Protein 2OZJ (pdb70)

Nearest PDB structures (foldseek):
  2ozj-assembly2_B-3  TM=1.010E+00  e=1.574E-17  Desulfitobacterium hafniense DCB-2
  1yhf-assembly1_A  TM=9.266E-01  e=4.694E-08  Streptococcus pyogenes M1 GAS
  5j4f-assembly1_A  TM=8.761E-01  e=5.221E-05  Helicobacter pylori 26695
  9bwf-assembly1_A  TM=7.519E-01  e=1.996E-04  metagenome
  7zyb-assembly1_A  TM=7.468E-01  e=4.326E-04  Bacteroides eggerthii DSM 20697

Radius of gyration: 17.54 Å; Cα contacts (8 Å, |Δi|>4): 589; chains: 2; bounding box: 42×42×43 Å

Organism: Desulfitobacterium hafniense (strain DSM 10664 / DCB-2) (NCBI:txid272564)

Sequence (212 aa):
ARRLKNLPQERPPLPLASLIEAARENQVLSALAQSDRVQISLFSFADGESVSEEEYFGDTLLYLILQGEAVITFDDQKIDLVPEDVLVPAHKIHAIAGKGRFKLQQITLIDARRLKNLPQERPLPLASLIIEEAARENQVLLSALAQSDRVQISLFSFADDGGESVSEEEYFGDTLYLILQGEAVITFDDQKIDLVPEDVLVPAHKIHAIAGKGRFKLQITLLIIDD

Secondary structure (DSSP, 8-state):
-EE-SS-SSS---GGGGS---SS--B---EE-SSEEEE--BEETTSS---B--SS-EEEB--SEEEEEE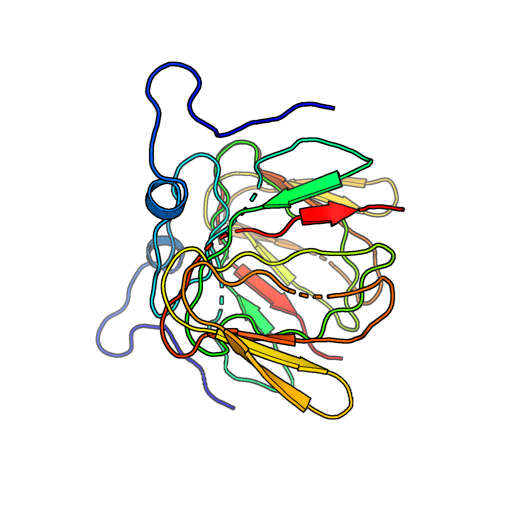ETTEEEEE-TT-B---TT--BEEEEEEEE--EEEE--/-EE-SS-SSS---GGGG----TT-EE---EE-SSEEEE--EE-TT-EEEEE--SS-EEEB--SEEEEEEETTEEEEE-TT-B---TT--EEEEEEEEE--EEEE--

Solvent-accessible surface area: 12343 Å² total

Foldseek 3Di:
DDFDQADDPDHDQPCVSDDWDAQDKDKAGDDDPFKTKMKIKYFFVSPWDWDAAQADKKDAWAAAKKWKDFDPDIRIDHHGDMDAGHGTTMTMGGPGMTMIMMTTND/DDFDQADDPDHDQPLVSDEDDAPDKDKAGDDDPFKGKMKIKDAAWDKDAKDFAQADKKDAWAAAKKWKDFDHDTDIDHHRDMDAGGGTIMMMTGNGITMIMMGGHD

Structure (mmCIF, N/CA/C/O backbone):
data_2OZJ
#
_entry.id   2OZJ
#
_cell.length_a   40.930
_cell.length_b   69.790
_cell.length_c   150.520
_cell.angle_alpha   90.00
_cell.angle_beta   90.00
_cell.angle_gamma   90.00
#
_symmetry.space_group_name_H-M   'C 2 2 21'
#
loop_
_entity.id
_entity.type
_entity.pdbx_description
1 polymer 'Cupin 2, conserved barrel'
2 non-polymer GLYCEROL
3 water water
#
loop_
_atom_site.group_PDB
_atom_site.id
_atom_site.type_symbol
_atom_site.label_atom_id
_atom_site.label_alt_id
_atom_site.label_comp_id
_atom_site.label_asym_id
_atom_site.label_entity_id
_atom_site.label_seq_id
_atom_site.pdbx_PDB_ins_code
_atom_site.Cartn_x
_atom_site.Cartn_y
_atom_site.Cartn_z
_atom_site.occupancy
_atom_site.B_iso_or_equiv
_atom_site.auth_seq_id
_atom_site.auth_comp_id
_atom_site.auth_asym_id
_atom_site.auth_atom_id
_atom_site.pdbx_PDB_model_num
ATOM 9 N N . ALA A 1 3 ? -11.381 43.235 1.587 1.00 28.57 2 ALA A N 1
ATOM 10 C CA . ALA A 1 3 ? -10.080 42.588 1.651 1.00 22.53 2 ALA A CA 1
ATOM 11 C C . ALA A 1 3 ? -8.981 43.558 1.180 1.00 17.09 2 ALA A C 1
ATOM 12 O O . ALA A 1 3 ? -9.103 44.155 0.109 1.00 16.97 2 ALA A O 1
ATOM 14 N N A ARG A 1 4 ? -7.914 43.696 1.970 0.50 14.38 3 ARG A N 1
ATOM 15 N N B ARG A 1 4 ? -7.936 43.724 1.998 0.50 15.48 3 ARG A N 1
ATOM 16 C CA A ARG A 1 4 ? -6.802 44.564 1.599 0.50 13.83 3 ARG A CA 1
ATOM 17 C CA B ARG A 1 4 ? -6.790 44.577 1.665 0.50 15.88 3 ARG A CA 1
ATOM 18 C C A ARG A 1 4 ? -5.476 44.108 2.173 0.50 12.02 3 ARG A C 1
ATOM 19 C C B ARG A 1 4 ? -5.490 43.903 2.040 0.50 13.82 3 ARG A C 1
ATOM 20 O O A ARG A 1 4 ? -5.420 43.524 3.268 0.50 9.44 3 ARG A O 1
ATOM 21 O O B ARG A 1 4 ? -5.481 42.917 2.808 0.50 12.98 3 ARG A O 1
ATOM 36 N N . LEU A 1 5 ? -4.402 44.388 1.432 1.00 9.15 4 LEU A N 1
ATOM 37 C CA . LEU A 1 5 ? -3.069 44.105 1.895 1.00 9.93 4 LEU A CA 1
ATOM 38 C C . LEU A 1 5 ? -2.667 45.327 2.667 1.00 8.70 4 LEU A C 1
ATOM 39 O O . LEU A 1 5 ? -3.179 46.426 2.425 1.00 11.94 4 LEU A O 1
ATOM 44 N N . LYS A 1 6 ? -1.772 45.145 3.622 1.00 9.23 5 LYS A N 1
ATOM 45 C CA . LYS A 1 6 ? -1.323 46.216 4.494 1.00 10.24 5 LYS A CA 1
ATOM 46 C C . LYS A 1 6 ? 0.059 45.938 5.090 1.00 8.47 5 LYS A C 1
ATOM 47 O O . LYS A 1 6 ? 0.558 44.832 5.044 1.00 10.81 5 LYS A O 1
ATOM 53 N N . ASN A 1 7 ? 0.626 47.008 5.662 1.00 10.08 6 ASN A N 1
ATOM 54 C CA . ASN A 1 7 ? 1.889 46.986 6.345 1.00 9.81 6 ASN A CA 1
ATOM 55 C C . ASN A 1 7 ? 3.069 46.548 5.488 1.00 12.28 6 ASN A C 1
ATOM 56 O O . ASN A 1 7 ? 4.055 45.969 5.988 1.00 13.90 6 ASN A O 1
ATOM 61 N N . LEU A 1 8 ? 2.986 46.910 4.200 1.00 14.37 7 LEU A N 1
ATOM 62 C CA . LEU A 1 8 ? 3.997 46.565 3.201 1.00 13.28 7 LEU A CA 1
ATOM 63 C C . LEU A 1 8 ? 4.410 47.795 2.430 1.00 13.47 7 LEU A C 1
ATOM 64 O O . LEU A 1 8 ? 3.560 48.691 2.208 1.00 13.17 7 LEU A O 1
ATOM 69 N N . PRO A 1 9 ? 5.693 47.857 2.019 1.00 10.92 8 PRO A N 1
ATOM 70 C CA . PRO A 1 9 ? 6.050 49.080 1.290 1.00 11.83 8 PRO A CA 1
ATOM 71 C C . PRO A 1 9 ? 5.374 49.218 -0.071 1.00 11.35 8 PRO A C 1
ATOM 72 O O . PRO A 1 9 ? 5.161 48.209 -0.771 1.00 12.50 8 PRO A O 1
ATOM 76 N N . GLN A 1 10 ? 5.004 50.451 -0.423 1.00 12.37 9 GLN A N 1
ATOM 77 C CA . GLN A 1 10 ? 4.380 50.733 -1.690 1.00 12.99 9 GLN A CA 1
ATOM 78 C C . GLN A 1 10 ? 5.230 51.616 -2.564 1.00 12.99 9 GLN A C 1
ATOM 79 O O . GLN A 1 10 ? 5.002 51.666 -3.776 1.00 13.57 9 GLN A O 1
ATOM 85 N N . GLU A 1 11 ? 6.194 52.327 -1.983 1.00 15.00 10 GLU A N 1
ATOM 86 C CA . GLU A 1 11 ? 7.028 53.197 -2.788 1.00 17.01 10 GLU A CA 1
ATOM 87 C C . GLU A 1 11 ? 8.510 52.849 -2.804 1.00 18.63 10 GLU A C 1
ATOM 88 O O . GLU A 1 11 ? 9.183 53.201 -3.758 1.00 21.49 10 GLU A O 1
ATOM 94 N N . ARG A 1 12 ? 9.037 52.260 -1.730 1.00 15.97 11 ARG A N 1
ATOM 95 C CA . ARG A 1 12 ? 10.427 51.795 -1.755 1.00 16.47 11 ARG A CA 1
ATOM 96 C C . ARG A 1 12 ? 10.449 50.338 -1.312 1.00 14.09 11 ARG A C 1
ATOM 97 O O . ARG A 1 12 ? 10.083 50.035 -0.200 1.00 14.79 11 ARG A O 1
ATOM 105 N N . PRO A 1 13 ? 10.866 49.441 -2.204 1.00 12.97 12 PRO A N 1
ATOM 106 C CA A PRO A 1 13 ? 10.895 48.023 -1.887 0.50 12.47 12 PRO A CA 1
ATOM 107 C CA B PRO A 1 13 ? 10.904 48.025 -1.871 0.50 12.16 12 PRO A CA 1
ATOM 108 C C . PRO A 1 13 ? 11.890 47.732 -0.762 1.00 12.24 12 PRO A C 1
ATOM 109 O O . PRO A 1 13 ? 12.920 48.440 -0.625 1.00 13.48 12 PRO A O 1
ATOM 116 N N . LEU A 1 14 ? 11.562 46.737 0.040 1.00 12.96 13 LEU A N 1
ATOM 117 C CA . LEU A 1 14 ? 12.403 46.313 1.132 1.00 13.08 13 LEU A CA 1
ATOM 118 C C . LEU A 1 14 ? 12.353 44.801 1.143 1.00 13.11 13 LEU A C 1
ATOM 119 O O . LEU A 1 14 ? 11.344 44.225 0.765 1.00 13.36 13 LEU A O 1
ATOM 124 N N . PRO A 1 15 ? 13.414 44.175 1.660 1.00 14.62 14 PRO A N 1
ATOM 125 C CA . PRO A 1 15 ? 13.378 42.755 1.891 1.00 17.04 14 PRO A CA 1
ATOM 126 C C . PRO A 1 15 ? 12.358 42.458 2.964 1.00 17.23 14 PRO A C 1
ATOM 127 O O . PRO A 1 15 ? 12.241 43.172 3.975 1.00 13.84 14 PRO A O 1
ATOM 131 N N . LEU A 1 16 ? 11.642 41.370 2.781 1.00 17.85 15 LEU A N 1
ATOM 132 C CA . LEU A 1 16 ? 10.585 41.017 3.638 1.00 18.06 15 LEU A CA 1
ATOM 133 C C . LEU A 1 16 ? 11.077 40.765 5.085 1.00 14.45 15 LEU A C 1
ATOM 134 O O . LEU A 1 16 ? 10.487 41.226 6.071 1.00 17.77 15 LEU A O 1
ATOM 139 N N . ALA A 1 17 ? 12.263 40.156 5.198 1.00 16.65 16 ALA A N 1
ATOM 140 C CA . ALA A 1 17 ? 12.877 39.906 6.504 1.00 15.07 16 ALA A CA 1
ATOM 141 C C . ALA A 1 17 ? 13.144 41.199 7.271 1.00 17.53 16 ALA A C 1
ATOM 142 O O . ALA A 1 17 ? 13.172 41.223 8.498 1.00 22.85 16 ALA A O 1
ATOM 144 N N . SER A 1 18 ? 13.376 42.292 6.556 1.00 17.14 17 SER A N 1
ATOM 145 C CA . SER A 1 18 ? 13.691 43.562 7.202 1.00 16.51 17 SER A CA 1
ATOM 146 C C . SER A 1 18 ? 12.459 44.222 7.862 1.00 16.73 17 SER A C 1
ATOM 147 O O . SER A 1 18 ? 12.621 45.199 8.585 1.00 20.14 17 SER A O 1
ATOM 150 N N . LEU A 1 19 ? 11.250 43.720 7.617 1.00 15.37 18 LEU A N 1
ATOM 151 C CA . LEU A 1 19 ? 10.034 44.338 8.116 1.00 14.44 18 LEU A CA 1
ATOM 152 C C . LEU A 1 19 ? 9.704 43.890 9.562 1.00 15.51 18 LEU A C 1
ATOM 153 O O . LEU A 1 19 ? 8.841 44.471 10.182 1.00 19.60 18 LEU A O 1
ATOM 158 N N . ILE A 1 20 ? 10.420 42.894 10.075 1.00 18.21 19 ILE A N 1
ATOM 159 C CA . ILE A 1 20 ? 10.205 42.394 11.443 1.00 17.65 19 ILE A CA 1
ATOM 160 C C . ILE A 1 20 ? 11.557 42.091 12.106 1.00 16.40 19 ILE A C 1
ATOM 161 O O . ILE A 1 20 ? 12.453 41.526 11.479 1.00 18.72 19 ILE A O 1
ATOM 166 N N . GLU A 1 21 ? 11.713 42.464 13.367 1.00 15.51 20 GLU A N 1
ATOM 167 C CA . GLU A 1 21 ? 12.901 42.055 14.120 1.00 18.66 20 GLU A CA 1
ATOM 168 C C . GLU A 1 21 ? 12.781 40.621 14.620 1.00 19.58 20 GLU A C 1
ATOM 169 O O . GLU A 1 21 ? 11.710 40.038 14.562 1.00 19.92 20 GLU A O 1
ATOM 175 N N . ALA A 1 22 ? 13.896 40.049 15.067 1.00 19.72 21 ALA A N 1
ATOM 176 C CA A ALA A 1 22 ? 13.865 38.785 15.731 0.50 20.10 21 ALA A CA 1
ATOM 177 C CA B ALA A 1 22 ? 13.916 38.709 15.721 0.50 18.35 21 ALA A CA 1
ATOM 178 C C A ALA A 1 22 ? 14.440 39.030 17.148 0.50 19.33 21 ALA A C 1
ATOM 179 C C B ALA A 1 22 ? 14.610 38.718 17.063 0.50 17.28 21 ALA A C 1
ATOM 180 O O A ALA A 1 22 ? 15.277 39.922 17.398 0.50 18.71 21 ALA A O 1
ATOM 181 O O B ALA A 1 22 ? 15.827 38.893 17.137 0.50 16.99 21 ALA A O 1
ATOM 183 N N A ARG A 1 23 ? 13.858 38.348 18.116 0.50 16.98 22 ARG A N 1
ATOM 184 N N B ARG A 1 23 ? 13.823 38.462 18.104 0.50 15.85 22 ARG A N 1
ATOM 185 C CA . ARG A 1 23 ? 14.254 38.534 19.497 1.00 16.46 22 ARG A CA 1
ATOM 186 C C . ARG A 1 23 ? 14.416 37.147 20.094 1.00 14.96 22 ARG A C 1
ATOM 187 O O . ARG A 1 23 ? 13.759 36.193 19.684 1.00 16.39 22 ARG A O 1
ATOM 195 N N . GLU A 1 24 ? 15.292 37.035 21.081 1.00 11.97 23 GLU A N 1
ATOM 196 C CA . GLU A 1 24 ? 15.540 35.766 21.753 1.00 15.06 23 GLU A CA 1
ATOM 197 C C . GLU A 1 24 ? 14.337 35.338 22.598 1.00 14.14 23 GLU A C 1
ATOM 198 O O . GLU A 1 24 ? 13.971 34.166 22.653 1.00 14.57 23 GLU A O 1
ATOM 204 N N . ASN A 1 25 ? 13.751 36.304 23.283 1.00 11.87 24 ASN A N 1
ATOM 205 C CA . ASN A 1 25 ? 12.806 35.977 24.351 1.00 11.15 24 ASN A CA 1
ATOM 206 C C . ASN A 1 25 ? 11.410 36.514 24.120 1.00 11.50 24 ASN A C 1
ATOM 207 O O . ASN A 1 25 ? 10.566 36.390 25.000 1.00 11.31 24 ASN A O 1
ATOM 212 N N . GLN A 1 26 ? 11.191 37.145 22.980 1.00 9.81 25 GLN A N 1
ATOM 213 C CA . GLN A 1 26 ? 9.895 37.718 22.605 1.00 10.39 25 GLN A CA 1
ATOM 214 C C . GLN A 1 26 ? 9.440 37.156 21.281 1.00 10.97 25 GLN A C 1
ATOM 215 O O . GLN A 1 26 ? 10.250 36.756 20.439 1.00 11.78 25 GLN A O 1
ATOM 221 N N . VAL A 1 27 ? 8.124 37.115 21.122 1.00 8.86 26 VAL A N 1
ATOM 222 C CA . VAL A 1 27 ? 7.490 36.699 19.894 1.00 10.37 26 VAL A CA 1
ATOM 223 C C . VAL A 1 27 ? 6.927 37.968 19.253 1.00 11.87 26 VAL A C 1
ATOM 224 O O . VAL A 1 27 ? 6.225 38.740 19.913 1.00 11.15 26 VAL A O 1
ATOM 228 N N . LEU A 1 28 ? 7.240 38.195 17.984 1.00 11.64 27 LEU A N 1
ATOM 229 C CA . LEU A 1 28 ? 6.723 39.357 17.251 1.00 10.65 27 LEU A CA 1
ATOM 230 C C . LEU A 1 28 ? 5.838 38.896 16.084 1.00 11.39 27 LEU A C 1
ATOM 231 O O . LEU A 1 28 ? 6.059 37.845 15.507 1.00 12.21 27 LEU A O 1
ATOM 236 N N . SER A 1 29 ? 4.789 39.648 15.789 1.00 11.17 28 SER A N 1
ATOM 237 C CA . SER A 1 29 ? 3.907 39.330 14.661 1.00 10.96 28 SER A CA 1
ATOM 238 C C . SER A 1 29 ? 3.436 40.608 13.987 1.00 12.22 28 SER A C 1
ATOM 239 O O . SER A 1 29 ? 3.279 41.657 14.629 1.00 11.50 28 SER A O 1
ATOM 250 N N .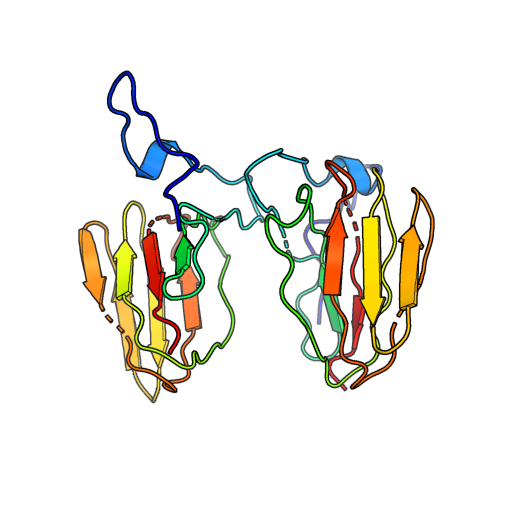 ALA A 1 31 ? 0.429 41.527 10.843 1.00 11.88 30 ALA A N 1
ATOM 251 C CA . ALA A 1 31 ? -0.510 41.141 9.794 1.00 12.63 30 ALA A CA 1
ATOM 252 C C . ALA A 1 31 ? -0.184 41.912 8.505 1.00 10.51 30 ALA A C 1
ATOM 253 O O . ALA A 1 31 ? 0.075 43.139 8.547 1.00 11.73 30 ALA A O 1
ATOM 255 N N . LEU A 1 32 ? -0.212 41.201 7.382 1.00 12.47 31 LEU A N 1
ATOM 256 C CA . LEU A 1 32 ? -0.017 41.807 6.063 1.00 11.00 31 LEU A CA 1
ATOM 257 C C . LEU A 1 32 ? -1.294 41.829 5.242 1.00 12.02 31 LEU A C 1
ATOM 258 O O . LEU A 1 32 ? -1.288 42.292 4.118 1.00 11.76 31 LEU A O 1
ATOM 263 N N . ALA A 1 33 ? -2.397 41.345 5.794 1.00 13.95 32 ALA A N 1
ATOM 264 C CA . ALA A 1 33 ? -3.689 41.405 5.126 1.00 14.44 32 ALA A CA 1
ATOM 265 C C . ALA A 1 33 ? -4.784 41.621 6.159 1.00 14.81 32 ALA A C 1
ATOM 266 O O . ALA A 1 33 ? -4.671 41.147 7.306 1.00 15.59 32 ALA A O 1
ATOM 268 N N . GLN A 1 34 ? -5.806 42.366 5.743 1.00 15.86 33 GLN A N 1
ATOM 269 C CA . GLN A 1 34 ? -7.076 42.424 6.415 1.00 18.67 33 GLN A CA 1
ATOM 270 C C . GLN A 1 34 ? -8.065 41.727 5.471 1.00 17.33 33 GLN A C 1
ATOM 271 O O . GLN A 1 34 ? -8.445 42.267 4.445 1.00 17.85 33 GLN A O 1
ATOM 277 N N . SER A 1 35 ? -8.400 40.485 5.783 1.00 19.78 34 SER A N 1
ATOM 278 C CA . SER A 1 35 ? -9.210 39.649 4.901 1.00 22.85 34 SER A CA 1
ATOM 279 C C . SER A 1 35 ? -9.941 38.564 5.691 1.00 28.81 34 SER A C 1
ATOM 280 O O . SER A 1 35 ? -9.457 38.113 6.725 1.00 30.53 34 SER A O 1
ATOM 283 N N . ASP A 1 36 ? -11.139 38.200 5.216 1.00 34.33 35 ASP A N 1
ATOM 284 C CA . ASP A 1 36 ? -11.920 37.072 5.762 1.00 36.69 35 ASP A CA 1
ATOM 285 C C . ASP A 1 36 ? -11.550 35.744 5.047 1.00 36.26 35 ASP A C 1
ATOM 286 O O . ASP A 1 36 ? -11.847 34.659 5.545 1.00 40.48 35 ASP A O 1
ATOM 288 N N . ARG A 1 37 ? -10.880 35.840 3.903 1.00 33.44 36 ARG A N 1
ATOM 289 C CA . ARG A 1 37 ? -10.552 34.679 3.086 1.00 31.26 36 ARG A CA 1
ATOM 290 C C . ARG A 1 37 ? -9.084 34.181 3.243 1.00 29.11 36 ARG A C 1
ATOM 291 O O . ARG A 1 37 ? -8.775 33.025 2.921 1.00 25.53 36 ARG A O 1
ATOM 293 N N . VAL A 1 38 ? -8.184 35.074 3.646 1.00 23.32 37 VAL A N 1
ATOM 294 C CA . VAL A 1 38 ? -6.769 34.727 3.738 1.00 18.72 37 VAL A CA 1
ATOM 295 C C . VAL A 1 38 ? -6.138 35.501 4.871 1.00 17.22 37 VAL A C 1
ATOM 296 O O . VAL A 1 38 ? -6.415 36.696 5.084 1.00 17.00 37 VAL A O 1
ATOM 300 N N . GLN A 1 39 ? -5.312 34.787 5.619 1.00 16.14 38 GLN A N 1
ATOM 301 C CA . GLN A 1 39 ? -4.505 35.375 6.649 1.00 15.40 38 GLN A CA 1
ATOM 302 C C . GLN A 1 39 ? -3.061 35.338 6.151 1.00 14.33 38 GLN A C 1
ATOM 303 O O . GLN A 1 39 ? -2.553 34.301 5.746 1.00 15.68 38 GLN A O 1
ATOM 307 N N . ILE A 1 40 ? -2.407 36.494 6.175 1.00 14.10 39 ILE A N 1
ATOM 308 C CA . ILE A 1 40 ? -1.015 36.609 5.760 1.00 13.06 39 ILE A CA 1
ATOM 309 C C . ILE A 1 40 ? -0.316 37.345 6.882 1.00 12.93 39 ILE A C 1
ATOM 310 O O . ILE A 1 40 ? -0.697 38.495 7.213 1.00 13.25 39 ILE A O 1
ATOM 315 N N . SER A 1 41 ? 0.698 36.723 7.443 1.00 14.07 40 SER A N 1
ATOM 316 C CA . SER A 1 41 ? 1.370 37.255 8.617 1.00 13.40 40 SER A CA 1
ATOM 317 C C . SER A 1 41 ? 2.868 37.032 8.551 1.00 15.17 40 SER A C 1
ATOM 318 O O . SER A 1 41 ? 3.347 36.008 8.056 1.00 14.08 40 SER A O 1
ATOM 321 N N . LEU A 1 42 ? 3.595 37.947 9.180 1.00 10.94 41 LEU A N 1
ATOM 322 C CA . LEU A 1 42 ? 5.017 37.763 9.475 1.00 12.61 41 LEU A CA 1
ATOM 323 C C . LEU A 1 42 ? 5.153 37.434 10.969 1.00 12.27 41 LEU A C 1
ATOM 324 O O . LEU A 1 42 ? 4.490 38.060 11.799 1.00 13.19 41 LEU A O 1
ATOM 329 N N . PHE A 1 43 ? 6.014 36.486 11.302 1.00 12.53 42 PHE A N 1
ATOM 330 C CA . PHE A 1 43 ? 6.265 36.118 12.676 1.00 14.25 42 PHE A CA 1
ATOM 331 C C . PHE A 1 43 ? 7.752 35.970 12.879 1.00 12.93 42 PHE A C 1
ATOM 332 O O . PHE A 1 43 ? 8.484 35.560 11.949 1.00 12.71 42 PHE A O 1
ATOM 340 N N . SER A 1 44 ? 8.186 36.231 14.109 1.00 13.53 43 SER A N 1
ATOM 341 C CA . SER A 1 44 ? 9.520 35.847 14.528 1.00 13.21 43 SER A CA 1
ATOM 342 C C . SER A 1 44 ? 9.513 35.401 15.969 1.00 12.75 43 SER A C 1
ATOM 343 O O . SER A 1 44 ? 8.774 35.975 16.795 1.00 13.77 43 SER A O 1
ATOM 346 N N . PHE A 1 45 ? 10.294 34.366 16.269 1.00 14.21 44 PHE A N 1
ATOM 347 C CA . PHE A 1 45 ? 10.584 33.967 17.625 1.00 14.76 44 PHE A CA 1
ATOM 348 C C . PHE A 1 45 ? 11.796 33.062 17.634 1.00 12.74 44 PHE A C 1
ATOM 349 O O . PHE A 1 45 ? 12.354 32.750 16.570 1.00 15.97 44 PHE A O 1
ATOM 357 N N . ALA A 1 46 ? 12.176 32.613 18.820 1.00 13.05 45 ALA A N 1
ATOM 358 C CA . ALA A 1 46 ? 13.356 31.778 18.973 1.00 15.98 45 ALA A CA 1
ATOM 359 C C . ALA A 1 46 ? 12.933 30.517 19.687 1.00 21.31 45 ALA A C 1
ATOM 360 O O . ALA A 1 46 ? 12.077 30.549 20.583 1.00 23.11 45 ALA A O 1
ATOM 362 N N . ASP A 1 47 ? 13.522 29.396 19.287 1.00 25.19 46 ASP A N 1
ATOM 363 C CA . ASP A 1 47 ? 13.340 28.118 19.988 1.00 26.19 46 ASP A CA 1
ATOM 364 C C . ASP A 1 47 ? 11.833 27.763 20.180 1.00 28.99 46 ASP A C 1
ATOM 365 O O . ASP A 1 47 ? 11.032 27.903 19.230 1.00 26.32 46 ASP A O 1
ATOM 370 N N . GLY A 1 48 ? 11.439 27.306 21.365 1.00 32.46 47 GLY A N 1
ATOM 371 C CA . GLY A 1 48 ? 10.024 26.996 21.629 1.00 35.57 47 GLY A CA 1
ATOM 372 C C . GLY A 1 48 ? 9.268 28.109 22.352 1.00 38.11 47 GLY A C 1
ATOM 373 O O . GLY A 1 48 ? 8.284 27.840 23.071 1.00 38.14 47 GLY A O 1
ATOM 374 N N . GLU A 1 49 ? 9.718 29.359 22.160 1.00 37.89 48 GLU A N 1
ATOM 375 C CA . GLU A 1 49 ? 9.106 30.517 22.844 1.00 37.13 48 GLU A CA 1
ATOM 376 C C . GLU A 1 49 ? 7.613 30.623 22.524 1.00 40.12 48 GLU A C 1
ATOM 377 O O . GLU A 1 49 ? 6.840 31.073 23.376 1.00 42.83 48 GLU A O 1
ATOM 380 N N . SER A 1 50 ? 7.219 30.210 21.317 1.00 41.57 49 SER A N 1
ATOM 381 C CA . SER A 1 50 ? 5.800 30.058 20.960 1.00 44.16 49 SER A CA 1
ATOM 382 C C . SER A 1 50 ? 5.392 28.565 21.035 1.00 45.55 49 SER A C 1
ATOM 383 O O . SER A 1 50 ? 4.775 28.126 22.016 1.00 45.79 49 SER A O 1
ATOM 386 N N . VAL A 1 51 ? 5.771 27.800 20.009 1.00 46.33 50 VAL A N 1
ATOM 387 C CA . VAL A 1 51 ? 5.527 26.337 19.906 1.00 45.82 50 VAL A CA 1
ATOM 388 C C . VAL A 1 51 ? 4.237 25.773 20.556 1.00 44.11 50 VAL A C 1
ATOM 389 O O . VAL A 1 51 ? 4.276 24.952 21.484 1.00 44.04 50 VAL A O 1
ATOM 393 N N . SER A 1 52 ? 3.103 26.225 20.014 1.00 43.35 51 SER A N 1
ATOM 394 C CA . SER A 1 52 ? 1.803 25.573 20.208 1.00 42.32 51 SER A CA 1
ATOM 395 C C . SER A 1 52 ? 1.581 24.551 19.084 1.00 38.92 51 SER A C 1
ATOM 396 O O . SER A 1 52 ? 2.094 24.713 17.982 1.00 37.93 51 SER A O 1
ATOM 398 N N . GLU A 1 53 ? 0.842 23.492 19.370 1.00 36.36 52 GLU A N 1
ATOM 399 C CA . GLU A 1 53 ? 0.348 22.636 18.306 1.00 37.40 52 GLU A CA 1
ATOM 400 C C . GLU A 1 53 ? -0.841 23.331 17.642 1.00 35.48 52 GLU A C 1
ATOM 401 O O . GLU A 1 53 ? -1.745 23.820 18.321 1.00 35.06 52 GLU A O 1
ATOM 407 N N . GLU A 1 54 ? -0.816 23.397 16.310 1.00 31.39 53 GLU A N 1
ATOM 408 C CA . GLU A 1 54 ? -1.857 24.071 15.552 1.00 29.46 53 GLU A CA 1
ATOM 409 C C . GLU A 1 54 ? -2.539 23.091 14.615 1.00 26.13 53 GLU A C 1
ATOM 410 O O . GLU A 1 54 ? -1.961 22.072 14.221 1.00 23.19 53 GLU A O 1
ATOM 416 N N . GLU A 1 55 ? -3.786 23.407 14.298 1.00 26.34 54 GLU A N 1
ATOM 417 C CA . GLU A 1 55 ? -4.591 22.651 13.323 1.00 27.56 54 GLU A CA 1
ATOM 418 C C . GLU A 1 55 ? -5.548 23.636 12.681 1.00 26.80 54 GLU A C 1
ATOM 419 O O . GLU A 1 55 ? -6.495 24.110 13.322 1.00 27.78 54 GLU A O 1
ATOM 425 N N . TYR A 1 56 ? -5.284 23.972 11.424 1.00 21.95 55 TYR A N 1
ATOM 426 C CA . TYR A 1 56 ? -6.059 24.992 10.754 1.00 21.08 55 TYR A CA 1
ATOM 427 C C . TYR A 1 56 ? -7.119 24.328 9.884 1.00 19.15 55 TYR A C 1
ATOM 428 O O . TYR A 1 56 ? -6.979 23.168 9.484 1.00 17.63 55 TYR A O 1
ATOM 437 N N . PHE A 1 57 ? -8.163 25.089 9.580 1.00 18.48 56 PHE A N 1
ATOM 438 C CA . PHE A 1 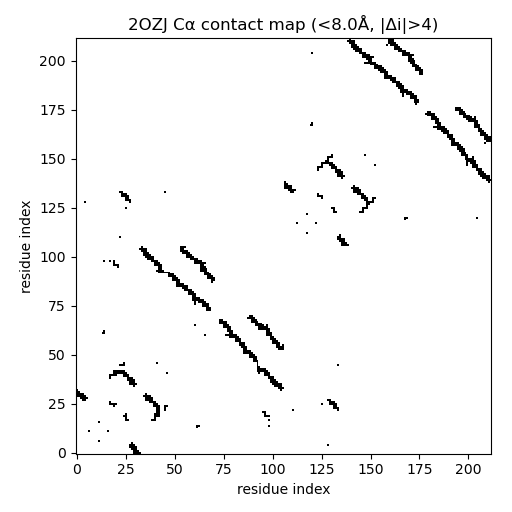57 ? -9.278 24.557 8.799 1.00 22.25 56 PHE A CA 1
ATOM 439 C C . PHE A 1 57 ? -8.964 24.654 7.309 1.00 20.40 56 PHE A C 1
ATOM 440 O O . PHE A 1 57 ? -9.573 23.937 6.504 1.00 24.16 56 PHE A O 1
ATOM 448 N N . GLY A 1 58 ? -7.986 25.488 6.975 1.00 17.48 57 GLY A N 1
ATOM 449 C CA . GLY A 1 58 ? -7.537 25.653 5.617 1.00 12.69 57 GLY A CA 1
ATOM 450 C C . GLY A 1 58 ? -6.060 25.369 5.475 1.00 13.08 57 GLY A C 1
ATOM 451 O O . GLY A 1 58 ? -5.330 25.238 6.448 1.00 13.65 57 GLY A O 1
ATOM 452 N N . ASP A 1 59 ? -5.628 25.292 4.221 1.00 11.48 58 ASP A N 1
ATOM 453 C CA . ASP A 1 59 ? -4.226 25.089 3.869 1.00 10.20 58 ASP A CA 1
ATOM 454 C C . ASP A 1 59 ? -3.375 26.280 4.276 1.00 11.11 58 ASP A C 1
ATOM 455 O O . ASP A 1 59 ? -3.834 27.420 4.239 1.00 11.69 58 ASP A O 1
ATOM 460 N N . THR A 1 60 ? -2.127 25.991 4.642 1.00 10.29 59 THR A N 1
ATOM 461 C CA . THR A 1 60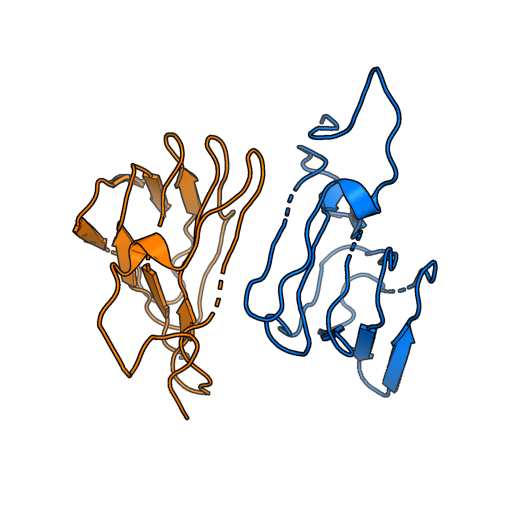 ? -1.148 26.974 5.061 1.00 11.09 59 THR A CA 1
ATOM 462 C C . THR A 1 60 ? 0.131 26.772 4.316 1.00 11.88 59 THR A C 1
ATOM 463 O O . THR A 1 60 ? 0.528 25.639 4.084 1.00 11.73 59 THR A O 1
ATOM 467 N N A LEU A 1 61 ? 0.758 27.850 3.879 0.50 13.93 60 LEU A N 1
ATOM 468 N N B LEU A 1 61 ? 0.743 27.878 3.932 0.50 13.11 60 LEU A N 1
ATOM 469 C CA A LEU A 1 61 ? 2.154 27.788 3.449 0.50 15.87 60 LEU A CA 1
ATOM 470 C CA B LEU A 1 61 ? 2.104 27.924 3.423 0.50 14.10 60 LEU A CA 1
ATOM 471 C C A LEU A 1 61 ? 3.020 28.607 4.386 0.50 14.01 60 LEU A C 1
ATOM 472 C C B LEU A 1 61 ? 2.991 28.604 4.466 0.50 13.23 60 LEU A C 1
ATOM 473 O O A LEU A 1 61 ? 2.701 29.748 4.735 0.50 13.89 60 LEU A O 1
ATOM 474 O O B LEU A 1 61 ? 2.648 29.662 4.990 0.50 13.54 60 LEU A O 1
ATOM 483 N N . TYR A 1 62 ? 4.128 28.001 4.752 1.00 11.56 61 TYR A N 1
ATOM 484 C CA . TYR A 1 62 ? 5.191 28.622 5.570 1.00 12.00 61 TYR A CA 1
ATOM 485 C C . TYR A 1 62 ? 6.413 28.886 4.663 1.00 13.35 61 TYR A C 1
ATOM 486 O O . TYR A 1 62 ? 6.854 28.009 3.904 1.00 13.41 61 TYR A O 1
ATOM 495 N N . LEU A 1 63 ? 6.965 30.083 4.774 1.00 12.25 62 LEU A N 1
ATOM 496 C CA . LEU A 1 63 ? 8.174 30.487 4.058 1.00 13.32 62 LEU A CA 1
ATOM 497 C C . LEU A 1 63 ? 9.168 31.042 5.057 1.00 12.55 62 LEU A C 1
ATOM 498 O O . LEU A 1 63 ? 8.869 32.019 5.752 1.00 15.26 62 LEU A O 1
ATOM 503 N N . ILE A 1 64 ? 10.331 30.387 5.162 1.00 14.35 63 ILE A N 1
ATOM 504 C CA . ILE A 1 64 ? 11.341 30.827 6.111 1.00 12.18 63 ILE A CA 1
ATOM 505 C C . ILE A 1 64 ? 12.128 31.987 5.507 1.00 13.70 63 ILE A C 1
ATOM 506 O O . ILE A 1 64 ? 12.656 31.871 4.413 1.00 15.23 63 ILE A O 1
ATOM 511 N N . LEU A 1 65 ? 12.169 33.112 6.208 1.00 12.09 64 LEU A N 1
ATOM 512 C CA . LEU A 1 65 ? 12.818 34.307 5.706 1.00 13.91 64 LEU A CA 1
ATOM 513 C C . LEU A 1 65 ? 14.263 34.410 6.200 1.00 14.24 64 LEU A C 1
ATOM 514 O O . LEU A 1 65 ? 15.145 34.896 5.492 1.00 17.75 64 LEU A O 1
ATOM 519 N N . GLN A 1 66 ? 14.507 33.953 7.421 1.00 13.62 65 GLN A N 1
ATOM 520 C CA . GLN A 1 66 ? 15.783 34.125 8.072 1.00 16.04 65 GLN A CA 1
ATOM 521 C C . GLN A 1 66 ? 15.809 33.129 9.213 1.00 14.81 65 GLN A C 1
ATOM 522 O O . GLN A 1 66 ? 14.790 32.849 9.819 1.00 15.19 65 GLN A O 1
ATOM 528 N N . GLY A 1 67 ? 16.971 32.579 9.509 1.00 16.42 66 GLY A N 1
ATOM 529 C CA . GLY A 1 67 ? 17.093 31.594 10.578 1.00 15.04 66 GLY A CA 1
ATOM 530 C C . GLY A 1 67 ? 16.621 30.220 10.163 1.00 15.71 66 GLY A C 1
ATOM 531 O O . GLY A 1 67 ? 16.280 29.975 9.003 1.00 17.01 66 GLY A O 1
ATOM 532 N N . GLU A 1 68 ? 16.636 29.311 11.118 1.00 14.92 67 GLU A N 1
ATOM 533 C CA . GLU A 1 68 ? 16.239 27.935 10.902 1.00 15.56 67 GLU A CA 1
ATOM 534 C C . GLU A 1 68 ? 15.092 27.584 11.820 1.00 17.08 67 GLU A C 1
ATOM 535 O O . GLU A 1 68 ? 14.941 28.182 12.898 1.00 16.84 67 GLU A O 1
ATOM 541 N N . ALA A 1 69 ? 14.304 26.607 11.387 1.00 17.19 68 ALA A N 1
ATOM 542 C CA . ALA A 1 69 ? 13.119 26.160 12.102 1.00 16.18 68 ALA A CA 1
ATOM 543 C C . ALA A 1 69 ? 12.941 24.654 11.914 1.00 16.26 68 ALA A C 1
ATOM 544 O O . ALA A 1 69 ? 13.625 24.025 11.101 1.00 15.24 68 ALA A O 1
ATOM 546 N N . VAL A 1 70 ? 12.013 24.093 12.679 1.00 16.65 69 VAL A N 1
ATOM 547 C CA . VAL A 1 70 ? 11.653 22.688 12.585 1.00 17.40 69 VAL A CA 1
ATOM 548 C C . VAL A 1 70 ? 10.145 22.598 12.688 1.00 17.96 69 VAL A C 1
ATOM 549 O O . VAL A 1 70 ? 9.548 23.242 13.560 1.00 20.51 69 VAL A O 1
ATOM 553 N N . ILE A 1 71 ? 9.524 21.831 11.800 1.00 14.45 70 ILE A N 1
ATOM 554 C CA . ILE A 1 71 ? 8.101 21.589 11.873 1.00 16.60 70 ILE A CA 1
ATOM 555 C C . ILE A 1 71 ? 7.860 20.145 12.243 1.00 15.87 70 ILE A C 1
ATOM 556 O O . ILE A 1 71 ? 8.485 19.238 11.692 1.00 16.87 70 ILE A O 1
ATOM 561 N N . THR A 1 72 ? 6.942 19.936 13.185 1.00 17.96 71 THR A N 1
ATOM 562 C CA . THR A 1 72 ? 6.612 18.599 13.692 1.00 18.76 71 THR A CA 1
ATOM 563 C C . THR A 1 72 ? 5.180 18.217 13.358 1.00 19.52 71 THR A C 1
ATOM 564 O O . THR A 1 72 ? 4.282 19.000 13.639 1.00 21.37 71 THR A O 1
ATOM 568 N N . PHE A 1 73 ? 4.963 17.013 12.807 1.00 23.94 72 PHE A N 1
ATOM 569 C CA . PHE A 1 73 ? 3.592 16.473 12.616 1.00 25.23 72 PHE A CA 1
ATOM 570 C C . PHE A 1 73 ? 3.523 14.982 12.408 1.00 27.82 72 PHE A C 1
ATOM 571 O O . PHE A 1 73 ? 4.123 14.466 11.463 1.00 28.76 72 PHE A O 1
ATOM 579 N N . ASP A 1 74 ? 2.834 14.300 13.334 1.00 27.89 73 ASP A N 1
ATOM 580 C CA . ASP A 1 74 ? 2.427 12.913 13.129 1.00 27.49 73 ASP A CA 1
ATOM 581 C C . ASP A 1 74 ? 3.605 11.951 13.253 1.00 26.67 73 ASP A C 1
ATOM 582 O O . ASP A 1 74 ? 3.734 11.228 14.242 1.00 29.47 73 ASP A O 1
ATOM 584 N N . ASP A 1 75 ? 4.499 11.965 12.234 1.00 26.31 74 ASP A N 1
ATOM 585 C CA . ASP A 1 75 ? 5.530 10.953 12.086 1.00 25.21 74 ASP A CA 1
ATOM 586 C C . ASP A 1 75 ? 6.946 11.521 12.028 1.00 24.35 74 ASP A C 1
ATOM 587 O O . ASP A 1 75 ? 7.922 10.754 12.011 1.00 26.93 74 ASP A O 1
ATOM 589 N N . GLN A 1 76 ? 7.057 12.843 12.030 1.00 23.09 75 GLN A N 1
ATOM 590 C CA . GLN A 1 76 ? 8.221 13.510 11.468 1.00 23.21 75 GLN A CA 1
ATOM 591 C C . GLN A 1 76 ? 8.547 14.847 12.060 1.00 20.34 75 GLN A C 1
ATOM 592 O O . GLN A 1 76 ? 7.661 15.579 12.428 1.00 21.39 75 GLN A O 1
ATOM 598 N N . LYS A 1 77 ? 9.845 15.126 12.125 1.00 21.32 76 LYS A N 1
ATOM 599 C CA . LYS A 1 77 ? 10.387 16.457 12.319 1.00 20.53 76 LYS A CA 1
ATOM 600 C C . LYS A 1 77 ? 11.017 16.846 10.981 1.00 20.16 76 LYS A C 1
ATOM 601 O O . LYS A 1 77 ? 11.888 16.138 10.463 1.00 22.63 76 LYS A O 1
ATOM 603 N N . ILE A 1 78 ? 10.541 17.942 10.404 1.00 19.42 77 ILE A N 1
ATOM 604 C CA . ILE A 1 78 ? 11.069 18.477 9.154 1.00 19.25 77 ILE A CA 1
ATOM 605 C C . ILE A 1 78 ? 11.831 19.765 9.464 1.00 16.47 77 ILE A C 1
ATOM 606 O O . ILE A 1 78 ? 11.273 20.696 10.028 1.00 16.56 77 ILE A O 1
ATOM 611 N N . ASP A 1 79 ? 13.104 19.789 9.086 1.00 14.84 78 ASP A N 1
ATOM 612 C CA . ASP A 1 79 ? 13.983 20.938 9.252 1.00 15.19 78 ASP A CA 1
ATOM 613 C C . ASP A 1 79 ? 13.847 21.903 8.070 1.00 15.43 78 ASP A C 1
ATOM 614 O O . ASP A 1 79 ? 13.745 21.484 6.907 1.00 14.33 78 ASP A O 1
ATOM 619 N N . LEU A 1 80 ? 13.907 23.189 8.389 1.00 14.77 79 LEU A N 1
ATOM 620 C CA . LEU A 1 80 ? 13.790 24.250 7.400 1.00 16.99 79 LEU A CA 1
ATOM 621 C C . LEU A 1 80 ? 14.915 25.271 7.544 1.00 18.21 79 LEU A C 1
ATOM 622 O O . LEU A 1 80 ? 15.391 25.563 8.665 1.00 18.67 79 LEU A O 1
ATOM 627 N N . VAL A 1 81 ? 15.362 25.791 6.403 1.00 15.26 80 VAL A N 1
ATOM 628 C CA . VAL A 1 81 ? 16.434 26.787 6.353 1.00 13.19 80 VAL A CA 1
ATOM 629 C C . VAL A 1 81 ? 15.909 27.953 5.539 1.00 13.01 80 VAL A C 1
ATOM 630 O O . VAL A 1 81 ? 14.884 27.823 4.877 1.00 15.25 80 VAL A O 1
ATOM 634 N N . PRO A 1 82 ? 16.586 29.105 5.587 1.00 14.38 81 PRO A N 1
ATOM 635 C CA . PRO A 1 82 ? 16.066 30.275 4.868 1.00 16.44 81 PRO A CA 1
ATOM 636 C C . PRO A 1 82 ? 15.750 30.006 3.402 1.00 16.45 81 PRO A C 1
ATOM 637 O O . PRO A 1 82 ? 16.503 29.295 2.714 1.00 13.32 81 PRO A O 1
ATOM 641 N N . GLU A 1 83 ? 14.639 30.578 2.950 1.00 16.30 82 GLU A N 1
ATOM 642 C CA . GLU A 1 83 ? 14.067 30.396 1.628 1.00 15.31 82 GLU A CA 1
ATOM 643 C C . GLU A 1 83 ? 13.192 29.156 1.466 1.00 14.43 82 GLU A C 1
ATOM 644 O O . GLU A 1 83 ? 12.415 29.104 0.522 1.00 14.96 82 GLU A O 1
ATOM 650 N N . ASP A 1 84 ? 13.279 28.171 2.354 1.00 12.83 83 ASP A N 1
ATOM 651 C CA . ASP A 1 84 ? 12.386 27.017 2.250 1.00 12.34 83 ASP A CA 1
ATOM 652 C C . ASP A 1 84 ? 10.921 27.405 2.386 1.00 12.29 83 ASP A C 1
ATOM 653 O O . ASP A 1 84 ? 10.577 28.267 3.203 1.00 14.06 83 ASP A O 1
ATOM 658 N N . VAL A 1 85 ? 10.097 26.723 1.586 1.00 12.89 84 VAL A N 1
ATOM 659 C CA . VAL A 1 85 ? 8.665 26.745 1.667 1.00 16.53 84 VAL A CA 1
ATOM 660 C C . VAL A 1 85 ? 8.181 25.332 1.956 1.00 13.09 84 VAL A C 1
ATOM 661 O O . VAL A 1 85 ? 8.765 24.307 1.493 1.00 13.98 84 VAL A O 1
ATOM 665 N N . LEU A 1 86 ? 7.150 25.258 2.780 1.00 13.81 85 LEU A N 1
ATOM 666 C CA . LEU A 1 86 ? 6.435 24.012 3.031 1.00 11.42 85 LEU A CA 1
ATOM 667 C C . LEU A 1 86 ? 4.958 24.317 3.152 1.00 13.57 85 LEU A C 1
ATOM 668 O O . LEU A 1 86 ? 4.589 25.289 3.809 1.00 16.33 85 LEU A O 1
ATOM 681 N N . VAL A 1 88 ? 1.380 23.003 4.539 1.00 12.51 87 VAL A N 1
ATOM 682 C CA . VAL A 1 88 ? 0.755 22.109 5.513 1.00 10.36 87 VAL A CA 1
ATOM 683 C C . VAL A 1 88 ? -0.760 22.132 5.283 1.00 8.68 87 VAL A C 1
ATOM 684 O O . VAL A 1 88 ? -1.394 23.174 5.444 1.00 11.35 87 VAL A O 1
ATOM 688 N N . PRO A 1 89 ? -1.339 20.998 4.869 1.00 9.97 88 PRO A N 1
ATOM 689 C CA . PRO A 1 89 ? -2.754 21.005 4.480 1.00 11.81 88 PRO A CA 1
ATOM 690 C C . PRO A 1 89 ? -3.723 21.196 5.639 1.00 13.09 88 PRO A C 1
ATOM 691 O O . PRO A 1 89 ? -3.387 20.907 6.783 1.00 14.53 88 PRO A O 1
ATOM 695 N N . ALA A 1 90 ? -4.905 21.717 5.321 1.00 13.78 89 ALA A N 1
ATOM 696 C CA . ALA A 1 90 ? -6.018 21.830 6.255 1.00 13.82 89 ALA A CA 1
ATOM 697 C C . ALA A 1 90 ? -6.142 20.595 7.116 1.00 12.84 89 ALA A C 1
ATOM 698 O O . ALA A 1 90 ? -6.086 19.463 6.628 1.00 15.81 89 ALA A O 1
ATOM 700 N N . HIS A 1 91 ? -6.308 20.831 8.410 1.00 14.95 90 HIS A N 1
ATOM 701 C CA . HIS A 1 91 ? -6.530 19.794 9.410 1.00 14.67 90 HIS A CA 1
ATOM 702 C C . HIS A 1 91 ? -5.324 18.916 9.756 1.00 15.37 90 HIS A C 1
ATOM 703 O O . HIS A 1 91 ? -5.461 17.976 10.513 1.00 15.55 90 HIS A O 1
ATOM 710 N N . LYS A 1 92 ? -4.144 19.229 9.256 1.00 15.70 91 LYS A N 1
ATOM 711 C CA . LYS A 1 92 ? -2.941 18.534 9.668 1.00 17.38 91 LYS A CA 1
ATOM 712 C C . LYS A 1 92 ? -2.446 19.237 10.943 1.00 14.96 91 LYS A C 1
ATOM 713 O O . LYS A 1 92 ? -2.153 20.432 10.946 1.00 18.11 91 LYS A O 1
ATOM 719 N N . ILE A 1 93 ? -2.413 18.485 12.043 1.00 17.48 92 ILE A N 1
ATOM 720 C CA . ILE A 1 93 ? -1.930 19.003 13.318 1.00 17.46 92 ILE A CA 1
ATOM 721 C C . ILE A 1 93 ? -0.420 19.117 13.221 1.00 14.57 92 ILE A C 1
ATOM 722 O O . ILE A 1 93 ? 0.240 18.178 12.781 1.00 16.91 92 ILE A O 1
ATOM 726 N N . HIS A 1 94 ? 0.124 20.247 13.620 1.00 15.96 93 HIS A N 1
ATOM 727 C CA . HIS A 1 94 ? 1.546 20.511 13.437 1.00 16.69 93 HIS A CA 1
ATOM 728 C C . HIS A 1 94 ? 2.022 21.555 14.443 1.00 16.49 93 HIS A C 1
ATOM 729 O O . HIS A 1 94 ? 1.222 22.272 15.035 1.00 20.00 93 HIS A O 1
ATOM 736 N N . ALA A 1 95 ? 3.335 21.626 14.620 1.00 18.30 94 ALA A N 1
ATOM 737 C CA . ALA A 1 95 ? 3.953 22.666 15.443 1.00 17.55 94 ALA A CA 1
ATOM 738 C C . ALA A 1 95 ? 5.235 23.142 14.779 1.00 19.20 94 ALA A C 1
ATOM 739 O O . ALA A 1 95 ? 5.900 22.401 14.075 1.00 21.99 94 ALA A O 1
ATOM 741 N N . ILE A 1 96 ? 5.572 24.403 14.981 1.00 19.66 95 ILE A N 1
ATOM 742 C CA . ILE A 1 96 ? 6.782 24.938 14.420 1.00 21.08 95 ILE A CA 1
ATOM 743 C C . ILE A 1 96 ? 7.592 25.573 15.562 1.00 21.93 95 ILE A C 1
ATOM 744 O O . ILE A 1 96 ? 7.038 26.159 16.491 1.00 25.23 95 ILE A O 1
ATOM 749 N N . ALA A 1 97 ? 8.899 25.354 15.548 1.00 19.59 96 ALA A N 1
ATOM 750 C CA . ALA A 1 97 ? 9.807 25.841 16.582 1.00 18.48 96 ALA A CA 1
ATOM 751 C C . ALA A 1 97 ? 11.039 26.348 15.890 1.00 20.39 96 ALA A C 1
ATOM 752 O O . ALA A 1 97 ? 11.375 25.883 14.809 1.00 24.33 96 ALA A O 1
ATOM 754 N N . GLY A 1 98 ? 11.698 27.324 16.483 1.00 20.34 97 GLY A N 1
ATOM 755 C CA . GLY A 1 98 ? 12.949 27.835 15.942 1.00 18.94 97 GLY A CA 1
ATOM 756 C C . GLY A 1 98 ? 14.111 26.962 16.348 1.00 19.94 97 GLY A C 1
ATOM 757 O O . GLY A 1 98 ? 14.100 26.340 17.416 1.00 21.21 97 GLY A O 1
ATOM 758 N N . LYS A 1 99 ? 15.111 26.908 15.483 1.00 19.44 98 LYS A N 1
ATOM 759 C CA . LYS A 1 99 ? 16.423 26.391 15.846 1.00 22.33 98 LYS A CA 1
ATOM 760 C C . LYS A 1 99 ? 17.210 27.668 16.027 1.00 21.84 98 LYS A C 1
ATOM 761 O O . LYS A 1 99 ? 17.841 28.156 15.103 1.00 25.99 98 LYS A O 1
ATOM 767 N N . GLY A 1 100 ? 17.101 28.250 17.209 1.00 21.42 99 GLY A N 1
ATOM 768 C CA . GLY A 1 100 ? 17.506 29.630 17.422 1.00 21.12 99 GLY A CA 1
ATOM 769 C C . GLY A 1 100 ? 16.433 30.585 16.928 1.00 18.35 99 GLY A C 1
ATOM 770 O O . GLY A 1 100 ? 15.254 30.227 16.806 1.00 17.33 99 GLY A O 1
ATOM 771 N N . ARG A 1 101 ? 16.848 31.818 16.673 1.00 18.02 100 ARG A N 1
ATOM 772 C CA . ARG A 1 101 ? 15.957 32.850 16.174 1.00 16.15 100 ARG A CA 1
ATOM 773 C C . ARG A 1 101 ? 15.584 32.597 14.706 1.00 15.88 100 ARG A C 1
ATOM 774 O O . ARG A 1 101 ? 16.381 32.085 13.931 1.00 17.80 100 ARG A O 1
ATOM 782 N N . PHE A 1 102 ? 14.355 32.906 14.338 1.00 15.02 101 PHE A N 1
ATOM 783 C CA . PHE A 1 102 ? 13.963 32.867 12.928 1.00 15.24 101 PHE A CA 1
ATOM 784 C C . PHE A 1 102 ? 12.797 33.815 12.644 1.00 14.67 101 PHE A C 1
ATOM 785 O O . PHE A 1 102 ? 12.121 34.299 13.549 1.00 12.64 101 PHE A O 1
ATOM 793 N N . LYS A 1 103 ? 12.608 34.071 11.353 1.00 12.77 102 LYS A N 1
ATOM 794 C CA . LYS A 1 103 ? 11.546 34.868 10.857 1.00 12.74 102 LYS A CA 1
ATOM 795 C C . LYS A 1 103 ? 10.843 34.086 9.761 1.00 12.74 102 LYS A C 1
ATOM 796 O O . LYS A 1 103 ? 11.495 33.412 8.949 1.00 13.59 102 LYS A O 1
ATOM 818 N N . LEU A 1 105 ? 7.131 33.960 6.978 1.00 11.67 104 LEU A N 1
ATOM 819 C CA . LEU A 1 105 ? 5.845 34.373 6.428 1.00 11.32 104 LEU A CA 1
ATOM 820 C C . LEU A 1 105 ? 4.905 33.185 6.485 1.00 11.45 104 LEU A C 1
ATOM 821 O O . LEU A 1 105 ? 5.284 32.084 6.121 1.00 12.59 104 LEU A O 1
ATOM 826 N N A GLN A 1 106 ? 3.672 33.430 6.921 0.50 10.13 105 GLN A N 1
ATOM 827 N N B GLN A 1 106 ? 3.667 33.399 6.923 0.50 11.76 105 GLN A N 1
ATOM 828 C CA A GLN A 1 106 ? 2.632 32.410 6.927 0.50 11.28 105 GLN A CA 1
ATOM 829 C CA B GLN A 1 106 ? 2.669 32.327 6.912 0.50 13.44 105 GLN A CA 1
ATOM 830 C C A GLN A 1 106 ? 1.476 32.910 6.069 0.50 11.89 105 GLN A C 1
ATOM 831 C C B GLN A 1 106 ? 1.435 32.824 6.181 0.50 13.37 105 GLN A C 1
ATOM 832 O O A GLN A 1 106 ? 1.067 34.070 6.180 0.50 11.04 105 GLN A O 1
ATOM 833 O O B GLN A 1 106 ? 0.912 33.879 6.536 0.50 13.11 105 GLN A O 1
ATOM 844 N N . ILE A 1 107 ? 0.968 32.040 5.209 1.00 11.69 106 ILE A N 1
ATOM 845 C CA . ILE A 1 107 ? -0.253 32.312 4.454 1.00 11.35 106 ILE A CA 1
ATOM 846 C C . ILE A 1 107 ? -1.212 31.199 4.741 1.00 13.71 106 ILE A C 1
ATOM 847 O O . ILE A 1 107 ? -0.893 30.060 4.490 1.00 13.37 106 ILE A O 1
ATOM 852 N N . THR A 1 108 ? -2.362 31.524 5.317 1.00 13.57 107 THR A N 1
ATOM 853 C CA . THR A 1 108 ? -3.369 30.524 5.612 1.00 14.06 107 THR A CA 1
ATOM 854 C C . THR A 1 108 ? -4.708 30.873 4.970 1.00 16.27 107 THR A C 1
ATOM 855 O O . THR A 1 108 ? -5.191 31.992 5.097 1.00 15.75 107 THR A O 1
ATOM 859 N N . LEU A 1 109 ? -5.288 29.921 4.253 1.00 18.88 108 LEU A N 1
ATOM 860 C CA . LEU A 1 109 ? -6.650 30.086 3.744 1.00 20.28 108 LEU A CA 1
ATOM 861 C C . LEU A 1 109 ? -7.668 29.880 4.867 1.00 24.93 108 LEU A C 1
ATOM 862 O O . LEU A 1 109 ? -7.582 28.924 5.641 1.00 23.51 108 LEU A O 1
ATOM 867 N N . ILE A 1 110 ? -8.591 30.811 5.000 1.00 29.01 109 ILE A N 1
ATOM 868 C CA . ILE A 1 110 ? -9.695 30.628 5.944 1.00 35.71 109 ILE A CA 1
ATOM 869 C C . ILE A 1 110 ? -10.767 30.103 4.999 1.00 42.30 109 ILE A C 1
ATOM 870 O O . ILE A 1 110 ? -11.454 30.901 4.344 1.00 45.20 109 ILE A O 1
ATOM 875 N N . ASP A 1 111 ? -10.812 28.771 4.861 1.00 44.86 110 ASP A N 1
ATOM 876 C CA . ASP A 1 111 ? -11.644 28.043 3.889 1.00 45.07 110 ASP A CA 1
ATOM 877 C C . ASP A 1 111 ? -11.094 26.631 3.722 1.00 44.99 110 ASP A C 1
ATOM 878 O O . ASP A 1 111 ? -11.842 25.651 3.836 1.00 46.65 110 ASP A O 1
ATOM 883 N N . ALA B 1 3 ? 8.721 23.452 36.520 1.00 24.46 2 ALA B N 1
ATOM 884 C CA . ALA B 1 3 ? 8.014 24.762 36.375 1.00 21.65 2 ALA B CA 1
ATOM 885 C C . ALA B 1 3 ? 8.835 25.912 36.974 1.00 16.86 2 ALA B C 1
ATOM 886 O O . ALA B 1 3 ? 9.217 25.861 38.144 1.00 16.91 2 ALA B O 1
ATOM 888 N N A ARG B 1 4 ? 9.085 26.941 36.164 0.50 14.39 3 ARG B N 1
ATOM 889 N N B ARG B 1 4 ? 9.117 26.918 36.138 0.50 15.79 3 ARG B N 1
ATOM 890 C CA A ARG B 1 4 ? 9.959 28.044 36.533 0.50 13.49 3 ARG B CA 1
ATOM 891 C CA B ARG B 1 4 ? 9.968 28.055 36.480 0.50 16.29 3 ARG B CA 1
ATOM 892 C C A ARG B 1 4 ? 9.420 29.345 35.974 0.50 11.60 3 ARG B C 1
ATOM 893 C C B ARG B 1 4 ? 9.302 29.346 36.044 0.50 13.28 3 ARG B C 1
ATOM 894 O O A ARG B 1 4 ? 8.751 29.351 34.938 0.50 12.87 3 ARG B O 1
ATOM 895 O O B ARG B 1 4 ? 8.425 29.347 35.174 0.50 14.25 3 ARG B O 1
ATOM 910 N N . LEU B 1 5 ? 9.720 30.454 36.645 1.00 10.92 4 LEU B N 1
ATOM 911 C CA . LEU B 1 5 ? 9.483 31.742 36.074 1.00 9.41 4 LEU B CA 1
ATOM 912 C C . LEU B 1 5 ? 10.722 32.125 35.268 1.00 7.82 4 LEU B C 1
ATOM 913 O O . LEU B 1 5 ? 11.830 31.587 35.466 1.00 10.18 4 LEU B O 1
ATOM 918 N N . LYS B 1 6 ? 10.507 33.010 34.323 1.00 8.63 5 LYS B N 1
ATOM 919 C CA . LYS B 1 6 ? 11.564 33.428 33.417 1.00 9.09 5 LYS B CA 1
ATOM 920 C C . LYS B 1 6 ? 11.307 34.814 32.851 1.00 7.56 5 LYS B C 1
ATOM 921 O O . LYS B 1 6 ? 10.218 35.348 32.932 1.00 8.71 5 LYS B O 1
ATOM 927 N N . ASN B 1 7 ? 12.349 35.368 32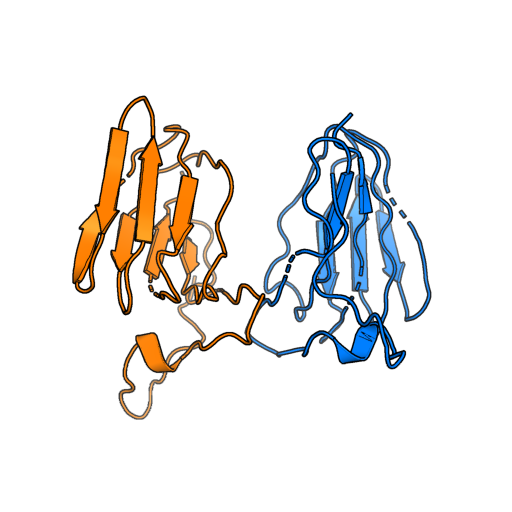.249 1.00 8.82 6 ASN B N 1
ATOM 928 C CA . ASN B 1 7 ? 12.252 36.672 31.584 1.00 8.27 6 ASN B CA 1
ATOM 929 C C . ASN B 1 7 ? 11.955 37.822 32.499 1.00 11.24 6 ASN B C 1
ATOM 930 O O . ASN B 1 7 ? 11.432 38.864 32.083 1.00 12.03 6 ASN B O 1
ATOM 935 N N . LEU B 1 8 ? 12.305 37.665 33.780 1.00 8.64 7 LEU B N 1
ATOM 936 C CA . LEU B 1 8 ? 12.067 38.693 34.789 1.00 9.26 7 LEU B CA 1
ATOM 937 C C . LEU B 1 8 ? 13.363 39.016 35.532 1.00 8.82 7 LEU B C 1
ATOM 938 O O . LEU B 1 8 ? 14.201 38.147 35.704 1.00 9.21 7 LEU B O 1
ATOM 943 N N . PRO B 1 9 ? 13.538 40.273 35.927 1.00 9.36 8 PRO B N 1
ATOM 944 C CA . PRO B 1 9 ? 14.740 40.691 36.640 1.00 8.14 8 PRO B CA 1
ATOM 945 C C . PRO B 1 9 ? 14.763 40.080 38.026 1.00 8.77 8 PRO B C 1
ATOM 946 O O . PRO B 1 9 ? 13.742 40.022 38.705 1.00 10.26 8 PRO B O 1
ATOM 950 N N . GLN B 1 10 ? 15.975 39.656 38.433 1.00 8.81 9 GLN B N 1
ATOM 951 C CA . GLN B 1 10 ? 16.223 39.167 39.806 1.00 9.54 9 GLN B CA 1
ATOM 952 C C . GLN B 1 10 ? 17.164 40.060 40.610 1.00 9.65 9 GLN B C 1
ATOM 953 O O . GLN B 1 10 ? 17.159 39.996 41.838 1.00 10.39 9 GLN B O 1
ATOM 959 N N . GLU B 1 11 ? 17.949 40.889 39.936 1.00 8.63 10 GLU B N 1
ATOM 960 C CA . GLU B 1 11 ? 19.022 41.648 40.641 1.00 9.18 10 GLU B CA 1
ATOM 961 C C . GLU B 1 11 ? 18.572 43.037 41.065 1.00 13.04 10 GLU B C 1
ATOM 962 O O . GLU B 1 11 ? 19.096 43.586 42.042 1.00 12.38 10 GLU B O 1
ATOM 968 N N . ARG B 1 12 ? 17.633 43.585 40.307 1.00 9.53 11 ARG B N 1
ATOM 969 C CA . ARG B 1 12 ? 17.039 44.868 40.576 1.00 11.94 11 ARG B CA 1
ATOM 970 C C . ARG B 1 12 ? 15.661 44.864 39.964 1.00 13.47 11 ARG B C 1
ATOM 971 O O . ARG B 1 12 ? 15.449 44.168 38.972 1.00 13.11 11 ARG B O 1
ATOM 979 N N . PRO B 1 13 ? 14.756 45.666 40.522 1.00 12.25 12 PRO B N 1
ATOM 980 C CA . PRO B 1 13 ? 13.404 45.710 40.000 1.00 12.75 12 PRO B CA 1
ATOM 981 C C . PRO B 1 13 ? 13.332 46.541 38.734 1.00 11.97 12 PRO B C 1
ATOM 982 O O . PRO B 1 13 ? 14.141 47.433 38.511 1.00 13.43 12 PRO B O 1
ATOM 986 N N . LEU B 1 14 ? 12.332 46.216 37.908 1.00 12.51 13 LEU B N 1
ATOM 987 C CA . LEU B 1 14 ? 12.048 47.024 36.738 1.00 11.40 13 LEU B CA 1
ATOM 988 C C . LEU B 1 14 ? 10.528 47.177 36.617 1.00 10.25 13 LEU B C 1
ATOM 989 O O . LEU B 1 14 ? 9.789 46.302 37.052 1.00 11.58 13 LEU B O 1
ATOM 994 N N . PRO B 1 15 ? 10.062 48.274 35.993 1.00 11.86 14 PRO B N 1
ATOM 995 C CA . PRO B 1 15 ? 8.636 48.409 35.725 1.00 11.84 14 PRO B CA 1
ATOM 996 C C . PRO B 1 15 ? 8.189 47.281 34.801 1.00 11.97 14 PRO B C 1
ATOM 997 O O . PRO B 1 15 ? 8.809 47.035 33.791 1.00 12.55 14 PRO B O 1
ATOM 1001 N N . LEU B 1 16 ? 7.134 46.603 35.188 1.00 11.02 15 LEU B N 1
ATOM 1002 C CA . LEU B 1 16 ? 6.672 45.436 34.445 1.00 11.98 15 LEU B CA 1
ATOM 1003 C C . LEU B 1 16 ? 6.420 45.787 32.967 1.00 11.47 15 LEU B C 1
ATOM 1004 O O . LEU B 1 16 ? 6.850 45.057 32.067 1.00 13.22 15 LEU B O 1
ATOM 1009 N N . ALA B 1 17 ? 5.758 46.909 32.720 1.00 12.26 16 ALA B N 1
ATOM 1010 C CA . ALA B 1 17 ? 5.402 47.301 31.360 1.00 14.10 16 ALA B CA 1
ATOM 1011 C C . ALA B 1 17 ? 6.652 47.616 30.524 1.00 14.94 16 ALA B C 1
ATOM 1012 O O . ALA B 1 17 ? 6.629 47.510 29.302 1.00 16.71 16 ALA B O 1
ATOM 1014 N N . SER B 1 18 ? 7.754 47.997 31.166 1.00 12.26 17 SER B N 1
ATOM 1015 C CA . SER B 1 18 ? 8.990 48.275 30.441 1.00 14.51 17 SER B CA 1
ATOM 1016 C C . SER B 1 18 ? 9.660 47.053 29.778 1.00 14.73 17 SER B C 1
ATOM 1017 O O . SER B 1 18 ? 10.583 47.232 28.974 1.00 14.39 17 SER B O 1
ATOM 1020 N N . LEU B 1 19 ? 9.259 45.843 30.137 1.00 12.26 18 LEU B N 1
ATOM 1021 C CA . LEU B 1 19 ? 9.889 44.635 29.663 1.00 11.70 18 LEU B CA 1
ATOM 1022 C C . LEU B 1 19 ? 9.470 44.271 28.241 1.00 14.60 18 LEU B C 1
ATOM 1023 O O . LEU B 1 19 ? 10.096 43.412 27.631 1.00 16.51 18 LEU B O 1
ATOM 1028 N N A ILE B 1 20 ? 8.437 44.930 27.746 0.50 15.68 19 ILE B N 1
ATOM 1029 N N B ILE B 1 20 ? 8.385 44.867 27.751 0.50 14.71 19 ILE B N 1
ATOM 1030 C CA A ILE B 1 20 ? 7.922 44.624 26.410 0.50 17.07 19 ILE B CA 1
ATOM 1031 C CA B ILE B 1 20 ? 7.881 44.618 26.363 0.50 15.11 19 ILE B CA 1
ATOM 1032 C C A ILE B 1 20 ? 7.493 45.910 25.711 0.50 17.83 19 ILE B C 1
ATOM 1033 C C B ILE B 1 20 ? 7.765 45.970 25.610 0.50 13.33 19 ILE B C 1
ATOM 1034 O O A ILE B 1 20 ? 6.666 46.683 26.208 0.50 16.50 19 ILE B O 1
ATOM 1035 O O B ILE B 1 20 ? 7.460 46.947 26.237 0.50 13.77 19 ILE B O 1
ATOM 1044 N N A GLU B 1 21 ? 8.039 46.171 24.538 0.50 21.07 20 GLU B N 1
ATOM 1045 N N B GLU B 1 21 ? 7.982 46.050 24.286 0.50 15.93 20 GLU B N 1
ATOM 1046 C CA A GLU B 1 21 ? 7.515 47.334 23.855 0.50 21.87 20 GLU B CA 1
ATOM 1047 C CA B GLU B 1 21 ? 7.581 47.297 23.553 0.50 15.26 20 GLU B CA 1
ATOM 1048 C C A GLU B 1 21 ? 6.788 46.775 22.641 0.50 24.10 20 GLU B C 1
ATOM 1049 C C B GLU B 1 21 ? 7.442 47.080 22.074 0.50 10.22 20 GLU B C 1
ATOM 1050 O O A GLU B 1 21 ? 6.240 45.692 22.771 0.50 25.77 20 GLU B O 1
ATOM 1051 O O B GLU B 1 21 ? 8.457 46.973 21.403 0.50 11.00 20 GLU B O 1
ATOM 1057 N N A ALA B 1 22 ? 6.661 47.475 21.527 0.50 22.93 21 ALA B N 1
ATOM 1058 N N B ALA B 1 22 ? 6.199 47.010 21.563 0.50 11.90 21 ALA B N 1
ATOM 1059 C CA A ALA B 1 22 ? 6.189 46.822 20.273 0.50 22.73 21 ALA B CA 1
ATOM 1060 C CA B ALA B 1 22 ? 5.976 46.692 20.126 0.50 14.62 21 ALA B CA 1
ATOM 1061 C C A ALA B 1 22 ? 6.298 47.854 19.184 0.50 18.29 21 ALA B C 1
ATOM 1062 C C B ALA B 1 22 ? 6.478 47.855 19.256 0.50 13.61 21 ALA B C 1
ATOM 1063 O O A ALA B 1 22 ? 5.897 48.983 19.385 0.50 18.54 21 ALA B O 1
ATOM 1064 O O B ALA B 1 22 ? 6.654 49.014 19.705 0.50 14.19 21 ALA B O 1
ATOM 1067 N N . ARG B 1 23 ? 6.871 47.486 18.042 1.00 20.49 22 ARG B N 1
ATOM 1068 C CA . ARG B 1 23 ? 6.935 48.386 16.974 1.00 20.17 22 ARG B CA 1
ATOM 1069 C C . ARG B 1 23 ? 5.520 48.695 16.457 1.00 18.44 22 ARG B C 1
ATOM 1070 O O . ARG B 1 23 ? 4.536 47.984 16.739 1.00 18.51 22 ARG B O 1
ATOM 1075 N N . GLU B 1 24 ? 5.434 49.803 15.712 1.00 19.87 23 GLU B N 1
ATOM 1076 C CA . GLU B 1 24 ? 4.196 50.176 15.068 1.00 19.30 23 GLU B CA 1
ATOM 1077 C C . GLU B 1 24 ? 3.721 49.018 14.204 1.00 13.62 23 GLU B C 1
ATOM 1078 O O . GLU B 1 24 ? 4.522 48.352 13.570 1.00 15.12 23 GLU B O 1
ATOM 1081 N N . ASN B 1 25 ? 2.419 48.839 14.189 1.00 13.56 24 ASN B N 1
ATOM 1082 C CA . ASN B 1 25 ? 1.742 47.830 13.370 1.00 12.49 24 ASN B CA 1
ATOM 1083 C C . ASN B 1 25 ? 2.014 46.370 13.786 1.00 12.93 24 ASN B C 1
ATOM 1084 O O . ASN B 1 25 ? 1.671 45.453 13.034 1.00 11.70 24 ASN B O 1
ATOM 1089 N N . GLN B 1 26 ? 2.587 46.170 14.976 1.00 13.62 25 GLN B N 1
ATOM 1090 C CA . GLN B 1 26 ? 2.971 44.838 15.415 1.00 11.77 25 GLN B CA 1
ATOM 1091 C C . GLN B 1 26 ? 2.374 44.500 16.757 1.00 14.29 25 GLN B C 1
ATOM 1092 O O . GLN B 1 26 ? 1.876 45.358 17.477 1.00 13.59 25 GLN B O 1
ATOM 1098 N N . VAL B 1 27 ? 2.350 43.206 17.038 1.00 12.20 26 VAL B N 1
ATOM 1099 C CA . VAL B 1 27 ? 2.016 42.693 18.379 1.00 13.38 26 VAL B CA 1
ATOM 1100 C C . VAL B 1 27 ? 3.242 41.949 18.871 1.00 12.75 26 VAL B C 1
ATOM 1101 O O . VAL B 1 27 ? 3.869 41.165 18.128 1.00 13.47 26 VAL B O 1
ATOM 1105 N N A LEU B 1 28 ? 3.609 42.203 20.118 0.50 11.12 27 LEU B N 1
ATOM 1106 N N B LEU B 1 28 ? 3.624 42.207 20.122 0.50 11.91 27 LEU B N 1
ATOM 1107 C CA A LEU B 1 28 ? 4.749 41.537 20.729 0.50 11.29 27 LEU B CA 1
ATOM 1108 C CA B LEU B 1 28 ? 4.766 41.525 20.749 0.50 12.66 27 LEU B CA 1
ATOM 1109 C C A LEU B 1 28 ? 4.239 40.831 21.984 0.50 13.93 27 LEU B C 1
ATOM 1110 C C B LEU B 1 28 ? 4.364 40.898 22.050 0.50 14.54 27 LEU B C 1
ATOM 1111 O O A LEU B 1 28 ? 3.321 41.312 22.645 0.50 14.37 27 LEU B O 1
ATOM 1112 O O B LEU B 1 28 ? 3.775 41.582 22.892 0.50 14.88 27 LEU B O 1
ATOM 1121 N N . SER B 1 29 ? 4.763 39.640 22.237 1.00 9.80 28 SER B N 1
ATOM 1122 C CA . SER B 1 29 ? 4.497 38.949 23.487 1.00 11.41 28 SER B CA 1
ATOM 1123 C C . SER B 1 29 ? 5.749 38.351 24.108 1.00 10.96 28 SER B C 1
ATOM 1124 O O . SER B 1 29 ? 6.770 38.125 23.431 1.00 9.52 28 SER B O 1
ATOM 1143 N N . ALA B 1 31 ? 6.656 35.351 27.307 1.00 9.40 30 ALA B N 1
ATOM 1144 C CA . ALA B 1 31 ? 6.287 34.382 28.345 1.00 10.04 30 ALA B CA 1
ATOM 1145 C C . ALA B 1 31 ? 7.087 34.646 29.611 1.00 9.57 30 ALA B C 1
ATOM 1146 O O . ALA B 1 31 ? 8.326 34.790 29.546 1.00 9.18 30 ALA B O 1
ATOM 1148 N N . LEU B 1 32 ? 6.380 34.638 30.734 1.00 9.34 31 LEU B N 1
ATOM 1149 C CA . LEU B 1 32 ? 7.001 34.777 32.055 1.00 9.45 31 LEU B CA 1
ATOM 1150 C C . LEU B 1 32 ? 7.074 33.474 32.826 1.00 10.04 31 LEU B C 1
ATOM 1151 O O . LEU B 1 32 ? 7.660 33.432 33.898 1.00 9.35 31 LEU B O 1
ATOM 1156 N N . ALA B 1 33 ? 6.463 32.418 32.312 1.00 12.68 32 ALA B N 1
ATOM 1157 C CA . ALA B 1 33 ? 6.473 31.135 32.964 1.00 11.44 32 ALA B CA 1
ATOM 1158 C C . ALA B 1 33 ? 6.775 29.986 32.017 1.00 10.67 32 ALA B C 1
ATOM 1159 O O . ALA B 1 33 ? 6.322 29.985 30.899 1.00 14.16 32 ALA B O 1
ATOM 1161 N N . GLN B 1 34 ? 7.565 29.023 32.468 1.00 12.79 33 GLN B N 1
ATOM 1162 C CA . GLN B 1 34 ? 7.755 27.775 31.744 1.00 17.56 33 GLN B CA 1
ATOM 1163 C C . GLN B 1 34 ? 6.950 26.770 32.556 1.00 17.99 33 GLN B C 1
ATOM 1164 O O . GLN B 1 34 ? 7.373 26.396 33.640 1.00 19.91 33 GLN B O 1
ATOM 1170 N N . SER B 1 35 ? 5.735 26.462 32.107 1.00 20.07 34 SER B N 1
ATOM 1171 C CA . SER B 1 35 ? 4.788 25.728 32.956 1.00 23.94 34 SER B CA 1
ATOM 1172 C C . SER B 1 35 ? 3.701 24.962 32.206 1.00 28.71 34 SER B C 1
ATOM 1173 O O . SER B 1 35 ? 3.199 25.407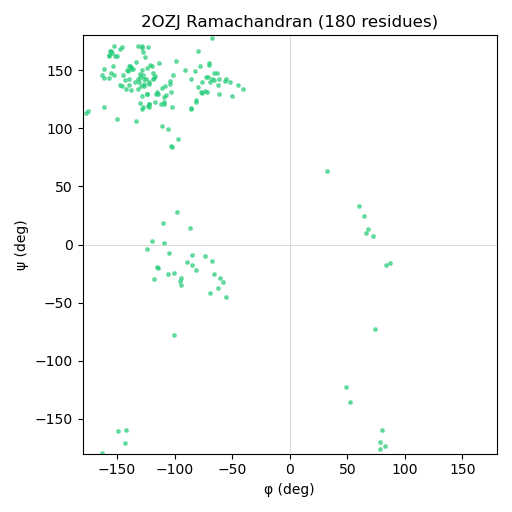 31.163 1.00 29.01 34 SER B O 1
ATOM 1176 N N . ASP B 1 36 ? 3.386 23.788 32.780 1.00 34.25 35 ASP B N 1
ATOM 1177 C CA . ASP B 1 36 ? 2.321 22.873 32.344 1.00 36.65 35 ASP B CA 1
ATOM 1178 C C . ASP B 1 36 ? 0.934 23.295 32.854 1.00 36.66 35 ASP B C 1
ATOM 1179 O O . ASP B 1 36 ? -0.091 22.895 32.291 1.00 37.45 35 ASP B O 1
ATOM 1184 N N . ARG B 1 37 ? 0.907 24.084 33.924 1.00 34.41 36 ARG B N 1
ATOM 1185 C CA . ARG B 1 37 ? -0.360 24.463 34.570 1.00 32.22 36 ARG B CA 1
ATOM 1186 C C . ARG B 1 37 ? -0.824 25.927 34.305 1.00 27.20 36 ARG B C 1
ATOM 1187 O O . ARG B 1 37 ? -2.022 26.225 34.360 1.00 24.32 36 ARG B O 1
ATOM 1189 N N . VAL B 1 38 ? 0.107 26.821 34.002 1.00 19.74 37 VAL B N 1
ATOM 1190 C CA . VAL B 1 38 ? -0.235 28.238 33.960 1.00 15.30 37 VAL B CA 1
ATOM 1191 C C . VAL B 1 38 ? 0.571 28.922 32.882 1.00 14.66 37 VAL B C 1
ATOM 1192 O O . VAL B 1 38 ? 1.769 28.621 32.687 1.00 16.89 37 VAL B O 1
ATOM 1196 N N . GLN B 1 39 ? -0.127 29.771 32.138 1.00 11.86 38 GLN B N 1
ATOM 1197 C CA . GLN B 1 39 ? 0.482 30.563 31.103 1.00 15.38 38 GLN B CA 1
ATOM 1198 C C . GLN B 1 39 ? 0.427 31.980 31.589 1.00 12.68 38 GLN B C 1
ATOM 1199 O O . GLN B 1 39 ? -0.652 32.499 31.856 1.00 12.52 38 GLN B O 1
ATOM 1205 N N . ILE B 1 40 ? 1.601 32.610 31.717 1.00 8.60 39 ILE B N 1
ATOM 1206 C CA . ILE B 1 40 ? 1.721 33.993 32.171 1.00 9.84 39 ILE B CA 1
ATOM 1207 C C . ILE B 1 40 ? 2.440 34.724 31.058 1.00 11.59 39 ILE B C 1
ATOM 1208 O O . ILE B 1 40 ? 3.611 34.385 30.749 1.00 11.47 39 ILE B O 1
ATOM 1213 N N . SER B 1 41 ? 1.808 35.752 30.487 1.00 11.13 40 SER B N 1
ATOM 1214 C CA . SER B 1 41 ? 2.324 36.401 29.290 1.00 11.42 40 SER B CA 1
ATOM 1215 C C . SER B 1 41 ? 2.160 37.877 29.383 1.00 12.02 40 SER B C 1
ATOM 1216 O O . SER B 1 41 ? 1.144 38.339 29.911 1.00 11.25 40 SER B O 1
ATOM 1219 N N . LEU B 1 42 ? 3.148 38.624 28.871 1.00 9.97 41 LEU B N 1
ATOM 1220 C CA . LEU B 1 42 ? 3.049 40.050 28.672 1.00 9.98 41 LEU B CA 1
ATOM 1221 C C . LEU B 1 42 ? 2.829 40.302 27.208 1.00 13.90 41 LEU B C 1
ATOM 1222 O O . LEU B 1 42 ? 3.454 39.606 26.372 1.00 13.14 41 LEU B O 1
ATOM 1227 N N . PHE B 1 43 ? 1.962 41.273 26.878 1.00 11.35 42 PHE B N 1
ATOM 1228 C CA . PHE B 1 43 ? 1.658 41.620 25.497 1.00 13.23 42 PHE B CA 1
ATOM 1229 C C . PHE B 1 43 ? 1.777 43.113 25.362 1.00 17.10 42 PHE B C 1
ATOM 1230 O O . PHE B 1 43 ? 1.335 43.872 26.233 1.00 16.17 42 PHE B O 1
ATOM 1238 N N . SER B 1 44 ? 2.348 43.545 24.240 1.00 15.49 43 SER B N 1
ATOM 1239 C CA . SER B 1 44 ? 2.327 44.934 23.815 1.00 13.03 43 SER B CA 1
ATOM 1240 C C . SER B 1 44 ? 1.685 44.972 22.441 1.00 13.86 43 SER B C 1
ATOM 1241 O O . SER B 1 44 ? 2.202 44.379 21.494 1.00 12.38 43 SER B O 1
ATOM 1244 N N . PHE B 1 45 ? 0.565 45.661 22.328 1.00 13.93 44 PHE B N 1
ATOM 1245 C CA . PHE B 1 45 ? -0.145 45.864 21.053 1.00 15.83 44 PHE B CA 1
ATOM 1246 C C . PHE B 1 45 ? 0.100 47.252 20.525 1.00 19.72 44 PHE B C 1
ATOM 1247 O O . PHE B 1 45 ? -0.036 48.227 21.258 1.00 18.05 44 PHE B O 1
ATOM 1255 N N . ALA B 1 46 ? 0.456 47.351 19.250 1.00 18.52 45 ALA B N 1
ATOM 1256 C CA . ALA B 1 46 ? 0.470 48.664 18.603 1.00 20.12 45 ALA B CA 1
ATOM 1257 C C . ALA B 1 46 ? -0.953 49.210 18.450 1.00 22.37 45 ALA B C 1
ATOM 1258 O O . ALA B 1 46 ? -1.964 48.528 18.668 1.00 23.33 45 ALA B O 1
ATOM 1260 N N A ASP B 1 47 ? -1.010 50.487 18.066 0.50 25.45 46 ASP B N 1
ATOM 1261 N N B ASP B 1 47 ? -0.994 50.464 18.026 0.50 26.85 46 ASP B N 1
ATOM 1262 C CA A ASP B 1 47 ? -2.254 51.254 17.971 0.50 27.41 46 ASP B CA 1
ATOM 1263 C CA B ASP B 1 47 ? -2.217 51.225 17.834 0.50 29.80 46 ASP B CA 1
ATOM 1264 C C A ASP B 1 47 ? -3.512 50.447 17.596 0.50 29.45 46 ASP B C 1
ATOM 1265 C C B ASP B 1 47 ? -3.277 50.488 16.975 0.50 31.02 46 ASP B C 1
ATOM 1266 O O A ASP B 1 47 ? -4.333 50.160 18.463 0.50 32.67 46 ASP B O 1
ATOM 1267 O O B ASP B 1 47 ? -3.063 50.238 15.796 0.50 29.15 46 ASP B O 1
ATOM 1276 N N A GLY B 1 48 ? -3.669 50.091 16.318 0.50 29.25 47 GLY B N 1
ATOM 1277 N N B GLY B 1 48 ? -4.403 50.119 17.591 0.50 32.01 47 GLY B N 1
ATOM 1278 C CA A GLY B 1 48 ? -4.901 49.439 15.850 0.50 30.87 47 GLY B CA 1
ATOM 1279 C CA B GLY B 1 48 ? -5.499 49.436 16.890 0.50 32.95 47 GLY B CA 1
ATOM 1280 C C A GLY B 1 48 ? -5.186 48.021 16.355 0.50 33.56 47 GLY B C 1
ATOM 1281 C C B GLY B 1 48 ? -5.226 48.011 16.408 0.50 34.74 47 GLY B C 1
ATOM 1282 O O A GLY B 1 48 ? -6.322 47.537 16.260 0.50 34.70 47 GLY B O 1
ATOM 1283 O O B GLY B 1 48 ? -5.943 47.500 15.533 0.50 36.45 47 GLY B O 1
ATOM 1284 N N . GLU B 1 49 ? -4.177 47.378 16.941 1.00 33.60 48 GLU B N 1
ATOM 1285 C CA . GLU B 1 49 ? -4.038 45.916 16.863 1.00 32.14 48 GLU B CA 1
ATOM 1286 C C . GLU B 1 49 ? -4.951 45.200 17.837 1.00 36.30 48 GLU B C 1
ATOM 1287 O O . GLU B 1 49 ? -5.555 45.805 18.724 1.00 33.21 48 GLU B O 1
ATOM 1293 N N . SER B 1 50 ? -5.043 43.896 17.658 1.00 38.82 49 SER B N 1
ATOM 1294 C CA . SER B 1 50 ? -5.962 43.099 18.435 1.00 42.54 49 SER B CA 1
ATOM 1295 C C . SER B 1 50 ? -5.563 41.634 18.504 1.00 44.11 49 SER B C 1
ATOM 1296 O O . SER B 1 50 ? -4.734 41.154 17.713 1.00 43.32 49 SER B O 1
ATOM 1299 N N . VAL B 1 51 ? -6.150 40.959 19.492 1.00 44.43 50 VAL B N 1
ATOM 1300 C CA . VAL B 1 51 ? -6.198 39.509 19.559 1.00 43.92 50 VAL B CA 1
ATOM 1301 C C . VAL B 1 51 ? -7.614 39.163 19.102 1.00 42.33 50 VAL B C 1
ATOM 1302 O O . VAL B 1 51 ? -8.614 39.599 19.689 1.00 43.46 50 VAL B O 1
ATOM 1304 N N . SER B 1 52 ? -7.702 38.432 18.012 1.00 40.34 51 SER B N 1
ATOM 1305 C CA . SER B 1 52 ? -8.983 37.972 17.512 1.00 40.17 51 SER B CA 1
ATOM 1306 C C . SER B 1 52 ? -9.584 36.954 18.489 1.00 38.43 51 SER B C 1
ATOM 1307 O O . SER B 1 52 ? -8.949 36.587 19.493 1.00 37.07 51 SER B O 1
ATOM 1310 N N . GLU B 1 53 ? -10.785 36.481 18.174 1.00 35.08 52 GLU B N 1
ATOM 1311 C CA . GLU B 1 53 ? -11.518 35.585 19.051 1.00 35.28 52 GLU B CA 1
ATOM 1312 C C . GLU B 1 53 ? -10.744 34.379 19.565 1.00 33.79 52 GLU B C 1
ATOM 1313 O O . GLU B 1 53 ? -10.178 33.607 18.801 1.00 34.87 52 GLU B O 1
ATOM 1319 N N . GLU B 1 54 ? -10.761 34.211 20.877 1.00 28.59 53 GLU B N 1
ATOM 1320 C CA . GLU B 1 54 ? -10.166 33.066 21.510 1.00 27.78 53 GLU B CA 1
ATOM 1321 C C . GLU B 1 54 ? -11.128 32.504 22.531 1.00 24.11 53 GLU B C 1
ATOM 1322 O O . GLU B 1 54 ? -12.014 33.209 23.018 1.00 18.40 53 GLU B O 1
ATOM 1328 N N . GLU B 1 55 ? -10.933 31.229 22.839 1.00 24.16 54 GLU B N 1
ATOM 1329 C CA . GLU B 1 55 ? -11.575 30.589 23.971 1.00 27.66 54 GLU B CA 1
ATOM 1330 C C . GLU B 1 55 ? -10.539 29.649 24.567 1.00 25.92 54 GLU B C 1
ATOM 1331 O O . GLU B 1 55 ? -9.887 28.879 23.844 1.00 26.11 54 GLU B O 1
ATOM 1337 N N . TYR B 1 56 ? -10.405 29.674 25.882 1.00 18.79 55 TYR B N 1
ATOM 1338 C CA . TYR B 1 56 ? -9.392 28.879 26.531 1.00 17.20 55 TYR B CA 1
ATOM 1339 C C . TYR B 1 56 ? -10.052 27.805 27.369 1.00 18.67 55 TYR B C 1
ATOM 1340 O O . TYR B 1 56 ? -11.194 27.960 27.801 1.00 15.11 55 TYR B O 1
ATOM 1349 N N . PHE B 1 57 ? -9.301 26.735 27.614 1.00 18.61 56 PHE B N 1
ATOM 1350 C CA . PHE B 1 57 ? -9.740 25.626 28.417 1.00 21.27 56 PHE B CA 1
ATOM 1351 C C . PHE B 1 57 ? -9.482 25.842 29.908 1.00 19.97 56 PHE B C 1
ATOM 1352 O O . PHE B 1 57 ? -9.640 24.929 30.712 1.00 28.66 56 PHE B O 1
ATOM 1360 N N . GLY B 1 58 ? -9.190 27.070 30.286 1.00 17.41 57 GLY B N 1
ATOM 1361 C CA . GLY B 1 58 ? -9.200 27.447 31.682 1.00 13.59 57 GLY B CA 1
ATOM 1362 C C . GLY B 1 58 ? -9.499 28.930 31.832 1.00 9.02 57 GLY B C 1
ATOM 1363 O O . GLY B 1 58 ? -9.553 29.677 30.852 1.00 9.79 57 GLY B O 1
ATOM 1364 N N . ASP B 1 59 ? -9.730 29.351 33.083 1.00 7.61 58 ASP B N 1
ATOM 1365 C CA . ASP B 1 59 ? -9.951 30.779 33.394 1.00 8.54 58 ASP B CA 1
ATOM 1366 C C . ASP B 1 59 ? -8.753 31.615 33.076 1.00 11.24 58 ASP B C 1
ATOM 1367 O O . ASP B 1 59 ? -7.598 31.187 33.258 1.00 11.45 58 ASP B O 1
ATOM 1372 N N . THR B 1 60 ? -9.043 32.850 32.677 1.00 9.42 59 THR B N 1
ATOM 1373 C CA . THR B 1 60 ? -8.041 33.841 32.349 1.00 9.26 59 THR B CA 1
ATOM 1374 C C . THR B 1 60 ? -8.251 35.151 33.119 1.00 10.66 59 THR B C 1
ATOM 1375 O O . THR B 1 60 ? -9.389 35.603 33.339 1.00 12.31 59 THR B O 1
ATOM 1379 N N . LEU B 1 61 ? -7.171 35.758 33.527 1.00 11.11 60 LEU B N 1
ATOM 1380 C CA . LEU B 1 61 ? -7.264 37.143 33.959 1.00 12.21 60 LEU B CA 1
ATOM 1381 C C . LEU B 1 61 ? -6.413 38.030 33.066 1.00 10.99 60 LEU B C 1
ATOM 1382 O O . LEU B 1 61 ? -5.364 37.605 32.548 1.00 11.65 60 LEU B O 1
ATOM 1387 N N . TYR B 1 62 ? -6.936 39.222 32.812 1.00 10.17 61 TYR B N 1
ATOM 1388 C CA . TYR B 1 62 ? -6.267 40.292 32.089 1.00 9.89 61 TYR B CA 1
ATOM 1389 C C . TYR B 1 62 ? -6.058 41.461 32.997 1.00 13.00 61 TYR B C 1
ATOM 1390 O O . TYR B 1 62 ? -6.994 41.881 33.649 1.00 12.44 61 TYR B O 1
ATOM 1399 N N . LEU B 1 63 ? -4.831 41.961 33.033 1.00 11.31 62 LEU B N 1
ATOM 1400 C CA . LEU B 1 63 ? -4.513 43.139 33.795 1.00 10.38 62 LEU B CA 1
ATOM 1401 C C . LEU B 1 63 ? -3.908 44.163 32.837 1.00 10.21 62 LEU B C 1
ATOM 1402 O O . LEU B 1 63 ? -2.867 43.892 32.224 1.00 11.78 62 LEU B O 1
ATOM 1407 N N . ILE B 1 64 ? -4.530 45.329 32.695 1.00 10.28 63 ILE B N 1
ATOM 1408 C CA . ILE B 1 64 ? -4.014 46.372 31.799 1.00 11.22 63 ILE B CA 1
ATOM 1409 C C . ILE B 1 64 ? -2.896 47.172 32.486 1.00 11.61 63 ILE B C 1
ATOM 1410 O O . ILE B 1 64 ? -3.041 47.616 33.613 1.00 11.46 63 ILE B O 1
ATOM 1415 N N . LEU B 1 65 ? -1.702 47.190 31.851 1.00 11.16 64 LEU B N 1
ATOM 1416 C CA . LEU B 1 65 ? -0.539 47.847 32.399 1.00 13.91 64 LEU B CA 1
ATOM 1417 C C . LEU B 1 65 ? -0.349 49.244 31.894 1.00 15.93 64 LEU B C 1
ATOM 1418 O O . LEU B 1 65 ? 0.128 50.080 32.633 1.00 17.87 64 LEU B O 1
ATOM 1423 N N . GLN B 1 66 ? -0.768 49.505 30.662 1.00 13.13 65 GLN B N 1
ATOM 1424 C CA . GLN B 1 66 ? -0.562 50.784 29.997 1.00 12.74 65 GLN B CA 1
ATOM 1425 C C . GLN B 1 66 ? -1.540 50.877 28.853 1.00 12.33 65 GLN B C 1
ATOM 1426 O O . GLN B 1 66 ? -1.880 49.874 28.221 1.00 13.00 65 GLN B O 1
ATOM 1432 N N . GLY B 1 67 ? -2.056 52.081 28.610 1.00 12.99 66 GLY B N 1
ATOM 1433 C CA . GLY B 1 67 ? -2.950 52.277 27.497 1.00 14.53 66 GLY B CA 1
ATOM 1434 C C . GLY B 1 67 ? -4.356 51.798 27.785 1.00 12.18 66 GLY B C 1
ATOM 1435 O O . GLY B 1 67 ? -4.694 51.423 28.886 1.00 13.31 66 GLY B O 1
ATOM 1436 N N . GLU B 1 68 ? -5.155 51.767 26.733 1.00 13.83 67 GLU B N 1
ATOM 1437 C CA . GLU B 1 68 ? -6.586 51.410 26.803 1.00 14.99 67 GLU B CA 1
ATOM 1438 C C . GLU B 1 68 ? -6.942 50.331 25.789 1.00 15.22 67 GLU B C 1
ATOM 1439 O O . GLU B 1 68 ? -6.304 50.204 24.726 1.00 15.13 67 GLU B O 1
ATOM 1445 N N . ALA B 1 69 ? -7.935 49.527 26.127 1.00 16.93 68 ALA B N 1
ATOM 1446 C CA . ALA B 1 69 ? -8.331 48.407 25.266 1.00 15.14 68 ALA B CA 1
ATOM 1447 C C . ALA B 1 69 ? -9.835 48.221 25.420 1.00 15.94 68 ALA B C 1
ATOM 1448 O O . ALA B 1 69 ? -10.451 48.827 26.312 1.00 15.58 68 ALA B O 1
ATOM 1450 N N . VAL B 1 70 ? -10.403 47.412 24.531 1.00 16.48 69 VAL B N 1
ATOM 1451 C CA . VAL B 1 70 ? -11.802 47.038 24.594 1.00 15.48 69 VAL B CA 1
ATOM 1452 C C . VAL B 1 70 ? -11.863 45.536 24.519 1.00 15.48 69 VAL B C 1
ATOM 1453 O O . VAL B 1 70 ? -11.246 44.926 23.634 1.00 16.87 69 VAL B O 1
ATOM 1457 N N . ILE B 1 71 ? -12.559 44.920 25.473 1.00 14.70 70 ILE B N 1
ATOM 1458 C CA . ILE B 1 71 ? -12.777 43.481 25.465 1.00 12.46 70 ILE B CA 1
ATOM 1459 C C . ILE B 1 71 ? -14.235 43.194 25.126 1.00 14.94 70 ILE B C 1
ATOM 1460 O O . ILE B 1 71 ? -15.135 43.899 25.587 1.00 14.80 70 ILE B O 1
ATOM 1465 N N . THR B 1 72 ? -14.445 42.216 24.254 1.00 13.24 71 THR B N 1
ATOM 1466 C CA . THR B 1 72 ? -15.785 41.830 23.853 1.00 12.70 71 THR B CA 1
ATOM 1467 C C . THR B 1 72 ? -16.027 40.345 24.149 1.00 15.14 71 THR B C 1
ATOM 1468 O O . THR B 1 72 ? -15.159 39.477 23.956 1.00 17.78 71 THR B O 1
ATOM 1472 N N . PHE B 1 73 ? -17.213 40.044 24.659 1.00 18.39 72 PHE B N 1
ATOM 1473 C CA . PHE B 1 73 ? -17.605 38.643 24.841 1.00 20.46 72 PHE B CA 1
ATOM 1474 C C . PHE B 1 73 ? -19.098 38.637 24.972 1.00 20.86 72 PHE B C 1
ATOM 1475 O O . PHE B 1 73 ? -19.654 39.604 25.487 1.00 20.34 72 PHE B O 1
ATOM 1483 N N . ASP B 1 74 ? -19.721 37.536 24.556 1.00 22.65 73 ASP B N 1
ATOM 1484 C CA . ASP B 1 74 ? -21.183 37.464 24.546 1.00 25.23 73 ASP B CA 1
ATOM 1485 C C . ASP B 1 74 ? -21.667 38.750 23.850 1.00 23.63 73 ASP B C 1
ATOM 1486 O O . ASP B 1 74 ? -21.214 39.041 22.737 1.00 23.21 73 ASP B O 1
ATOM 1491 N N . ASP B 1 75 ? -22.498 39.557 24.510 1.00 20.95 74 ASP B N 1
ATOM 1492 C CA . ASP B 1 75 ? -23.017 40.776 23.896 1.00 18.63 74 ASP B CA 1
ATOM 1493 C C . ASP B 1 75 ? -22.449 42.056 24.509 1.00 17.68 74 ASP B C 1
ATOM 1494 O O . ASP B 1 75 ? -22.962 43.131 24.299 1.00 16.38 74 ASP B O 1
ATOM 1499 N N . GLN B 1 76 ? -21.328 41.928 25.201 1.00 17.99 75 GLN B N 1
ATOM 1500 C CA . GLN B 1 76 ? -20.686 43.019 25.939 1.00 20.80 75 GLN B CA 1
ATOM 1501 C C . GLN B 1 76 ? -19.498 43.603 25.186 1.00 19.69 75 GLN B C 1
ATOM 1502 O O . GLN B 1 76 ? -18.799 42.875 24.505 1.00 18.61 75 GLN B O 1
ATOM 1508 N N . LYS B 1 77 ? -19.289 44.906 25.330 1.00 20.67 76 LYS B N 1
ATOM 1509 C CA . LYS B 1 77 ? -18.118 45.620 24.808 1.00 21.34 76 LYS B CA 1
ATOM 1510 C C . LYS B 1 77 ? -17.629 46.506 25.946 1.00 20.97 76 LYS B C 1
ATOM 1511 O O . LYS B 1 77 ? -18.281 47.500 26.293 1.00 20.01 76 LYS B O 1
ATOM 1515 N N . ILE B 1 78 ? -16.511 46.125 26.555 1.00 17.12 77 ILE B N 1
ATOM 1516 C CA . ILE B 1 78 ? -16.098 46.699 27.841 1.00 18.76 77 ILE B CA 1
ATOM 1517 C C . ILE B 1 78 ? -14.782 47.435 27.682 1.00 17.17 77 ILE B C 1
ATOM 1518 O O . ILE B 1 78 ? -13.818 46.849 27.226 1.00 17.28 77 ILE B O 1
ATOM 1523 N N . ASP B 1 79 ? -14.781 48.716 28.022 1.00 16.49 78 ASP B N 1
ATOM 1524 C CA . ASP B 1 79 ? -13.577 49.534 27.976 1.00 16.40 78 ASP B CA 1
ATOM 1525 C C . ASP B 1 79 ? -12.702 49.302 29.180 1.00 16.48 78 ASP B C 1
ATOM 1526 O O . ASP B 1 79 ? -13.171 49.262 30.307 1.00 15.52 78 ASP B O 1
ATOM 1531 N N . LEU B 1 80 ? -11.404 49.176 28.916 1.00 16.91 79 LEU B N 1
ATOM 1532 C CA . LEU B 1 80 ? -10.420 48.894 29.907 1.00 18.10 79 LEU B CA 1
ATOM 1533 C C . LEU B 1 80 ? -9.353 49.999 29.935 1.00 17.02 79 LEU B C 1
ATOM 1534 O O . LEU B 1 80 ? -9.005 50.562 28.898 1.00 17.73 79 LEU B O 1
ATOM 1539 N N . VAL B 1 81 ? -8.925 50.358 31.131 1.00 16.08 80 VAL B N 1
ATOM 1540 C CA . VAL B 1 81 ? -7.910 51.358 31.320 1.00 13.86 80 VAL B CA 1
ATOM 1541 C C . VAL B 1 81 ? -6.796 50.821 32.233 1.00 13.99 80 VAL B C 1
ATOM 1542 O O . VAL B 1 81 ? -6.929 49.790 32.827 1.00 12.66 80 VAL B O 1
ATOM 1546 N N . PRO B 1 82 ? -5.666 51.524 32.346 1.00 13.28 81 PRO B N 1
ATOM 1547 C CA . PRO B 1 82 ? -4.597 50.949 33.172 1.00 13.17 81 PRO B CA 1
ATOM 1548 C C . PRO B 1 82 ? -5.008 50.624 34.599 1.00 12.93 81 PRO B C 1
ATOM 1549 O O . PRO B 1 82 ? -5.795 51.385 35.201 1.00 13.08 81 PRO B O 1
ATOM 1553 N N . GLU B 1 83 ? -4.507 49.494 35.096 1.00 12.97 82 GLU B N 1
ATOM 1554 C CA . GLU B 1 83 ? -4.761 48.944 36.420 1.00 12.65 82 GLU B CA 1
ATOM 1555 C C . GLU B 1 83 ? -6.004 48.073 36.432 1.00 12.52 82 GLU B C 1
ATOM 1556 O O . GLU B 1 83 ? -6.192 47.338 37.378 1.00 11.96 82 GLU B O 1
ATOM 1562 N N . ASP B 1 84 ? -6.862 48.177 35.407 1.00 11.64 83 ASP B N 1
ATOM 1563 C CA . ASP B 1 84 ? -8.060 47.335 35.362 1.00 11.92 83 ASP B CA 1
ATOM 1564 C C . ASP B 1 84 ? -7.710 45.873 35.290 1.00 10.40 83 ASP B C 1
ATOM 1565 O O . ASP B 1 84 ? -6.795 45.488 34.538 1.00 11.23 83 ASP B O 1
ATOM 1570 N N . VAL B 1 85 ? -8.426 45.056 36.054 1.00 10.92 84 VAL B N 1
ATOM 1571 C CA . VAL B 1 85 ? -8.410 43.612 35.942 1.00 11.29 84 VAL B CA 1
ATOM 1572 C C . VAL B 1 85 ? -9.825 43.112 35.588 1.00 12.22 84 VAL B C 1
ATOM 1573 O O . VAL B 1 85 ? -10.881 43.696 35.982 1.00 10.51 84 VAL B O 1
ATOM 1577 N N . LEU B 1 86 ? -9.845 42.020 34.830 1.00 10.18 85 LEU B N 1
ATOM 1578 C CA . LEU B 1 86 ? -11.078 41.349 34.469 1.00 9.20 85 LEU B CA 1
ATOM 1579 C C . LEU B 1 86 ? -10.770 39.895 34.324 1.00 10.61 85 LEU B C 1
ATOM 1580 O O . LEU B 1 86 ? -9.729 39.536 33.776 1.00 11.65 85 LEU B O 1
ATOM 1593 N N . VAL B 1 88 ? -11.982 36.327 32.734 1.00 9.95 87 VAL B N 1
ATOM 1594 C CA . VAL B 1 88 ? -12.786 35.754 31.654 1.00 11.20 87 VAL B CA 1
ATOM 1595 C C . VAL B 1 88 ? -12.769 34.239 31.826 1.00 9.96 87 VAL B C 1
ATOM 1596 O O . VAL B 1 88 ? -11.702 33.617 31.723 1.00 10.75 87 VAL B O 1
ATOM 1600 N N . PRO B 1 89 ? -13.932 33.654 32.142 1.00 10.02 88 PRO B N 1
ATOM 1601 C CA . PRO B 1 89 ? -13.956 32.242 32.497 1.00 11.35 88 PRO B CA 1
ATOM 1602 C C . PRO B 1 89 ? -13.688 31.305 31.333 1.00 12.63 88 PRO B C 1
ATOM 1603 O O . PRO B 1 89 ? -13.839 31.677 30.177 1.00 11.71 88 PRO B O 1
ATOM 1607 N N . ALA B 1 90 ? -13.229 30.112 31.669 1.00 10.00 89 ALA B N 1
ATOM 1608 C CA . ALA B 1 90 ? -12.992 29.048 30.706 1.00 11.03 89 ALA B CA 1
ATOM 1609 C C . ALA B 1 90 ? -14.145 28.899 29.722 1.00 14.56 89 ALA B C 1
ATOM 1610 O O . ALA B 1 90 ? -15.311 28.980 30.089 1.00 14.09 89 ALA B O 1
ATOM 1612 N N . HIS B 1 91 ? -13.765 28.708 28.463 1.00 15.15 90 HIS B N 1
ATOM 1613 C CA . HIS B 1 91 ? -14.669 28.517 27.328 1.00 15.13 90 HIS B CA 1
ATOM 1614 C C . HIS B 1 91 ? -15.545 29.697 26.949 1.00 15.86 90 HIS B C 1
ATOM 1615 O O . HIS B 1 91 ? -16.444 29.541 26.136 1.00 18.24 90 HIS B O 1
ATOM 1622 N N . LYS B 1 92 ? -15.298 30.870 27.520 1.00 14.47 91 LYS B N 1
ATOM 1623 C CA . LYS B 1 92 ? -15.985 32.067 27.078 1.00 15.92 91 LYS B CA 1
ATOM 1624 C C . LYS B 1 92 ? -15.181 32.636 25.892 1.00 15.48 91 LYS B C 1
ATOM 1625 O O . LYS B 1 92 ? -14.006 32.987 26.017 1.00 15.33 91 LYS B O 1
ATOM 1630 N N . ILE B 1 93 ? -15.829 32.671 24.719 1.00 14.45 92 ILE B N 1
ATOM 1631 C CA . ILE B 1 93 ? -15.193 33.226 23.535 1.00 14.11 92 ILE B CA 1
ATOM 1632 C C . ILE B 1 93 ? -15.113 34.739 23.701 1.00 14.69 92 ILE B C 1
ATOM 1633 O O . ILE B 1 93 ? -16.076 35.396 24.091 1.00 15.59 92 ILE B O 1
ATOM 1638 N N . HIS B 1 94 ? -13.938 35.294 23.456 1.00 13.58 93 HIS B N 1
ATOM 1639 C CA . HIS B 1 94 ? -13.757 36.724 23.667 1.00 15.84 93 HIS B CA 1
ATOM 1640 C C . HIS B 1 94 ? -12.685 37.278 22.754 1.00 14.40 93 HIS B C 1
ATOM 1641 O O . HIS B 1 94 ? -11.846 36.539 22.238 1.00 17.36 93 HIS B O 1
ATOM 1648 N N . ALA B 1 95 ? -12.691 38.591 22.589 1.00 14.91 94 ALA B N 1
ATOM 1649 C CA . ALA B 1 95 ? -11.651 39.275 21.793 1.00 18.05 94 ALA B CA 1
ATOM 1650 C C . ALA B 1 95 ? -11.226 40.552 22.488 1.00 17.99 94 ALA B C 1
ATOM 1651 O O . ALA B 1 95 ? -11.976 41.142 23.257 1.00 15.16 94 ALA B O 1
ATOM 1653 N N . ILE B 1 96 ? -9.994 40.978 22.228 1.00 17.40 95 ILE B N 1
ATOM 1654 C CA . ILE B 1 96 ? -9.488 42.219 22.786 1.00 18.07 95 ILE B CA 1
ATOM 1655 C C . ILE B 1 96 ? -8.893 43.079 21.672 1.00 18.34 95 ILE B C 1
ATOM 1656 O O . ILE B 1 96 ? -8.208 42.557 20.811 1.00 19.37 95 ILE B O 1
ATOM 1661 N N . ALA B 1 97 ? -9.186 44.377 21.671 1.00 16.24 96 ALA B N 1
ATOM 1662 C CA . ALA B 1 97 ? -8.630 45.318 20.689 1.00 18.25 96 ALA B CA 1
ATOM 1663 C C . ALA B 1 97 ? -8.080 46.547 21.388 1.00 18.23 96 ALA B C 1
ATOM 1664 O O . ALA B 1 97 ? -8.627 47.004 22.375 1.00 20.76 96 ALA B O 1
ATOM 1666 N N . GLY B 1 98 ? -6.971 47.067 20.886 1.00 15.50 97 GLY B N 1
ATOM 1667 C CA . GLY B 1 98 ? -6.378 48.259 21.439 1.00 15.71 97 GLY B CA 1
ATOM 1668 C C . GLY B 1 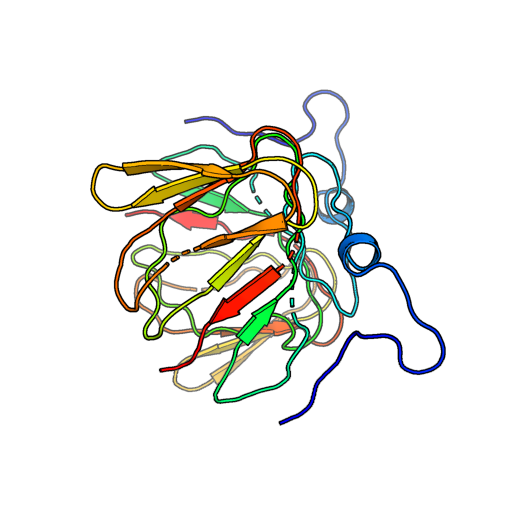98 ? -7.136 49.492 21.026 1.00 18.50 97 GLY B C 1
ATOM 1669 O O . GLY B 1 98 ? -7.562 49.597 19.873 1.00 18.59 97 GLY B O 1
ATOM 1670 N N . LYS B 1 99 ? -7.291 50.420 21.967 1.00 18.49 98 LYS B N 1
ATOM 1671 C CA . LYS B 1 99 ? -7.709 51.799 21.683 1.00 21.86 98 LYS B CA 1
ATOM 1672 C C . LYS B 1 99 ? -6.442 52.635 21.781 1.00 22.68 98 LYS B C 1
ATOM 1673 O O . LYS B 1 99 ? -6.142 53.228 22.815 1.00 26.12 98 LYS B O 1
ATOM 1679 N N . GLY B 1 100 ? -5.698 52.683 20.697 1.00 20.39 99 GLY B N 1
ATOM 1680 C CA . GLY B 1 100 ? -4.327 53.140 20.791 1.00 20.74 99 GLY B CA 1
ATOM 1681 C C . GLY B 1 100 ? -3.475 51.957 21.238 1.00 17.64 99 GLY B C 1
ATOM 1682 O O . GLY B 1 100 ? -3.944 50.805 21.331 1.00 18.54 99 GLY B O 1
ATOM 1683 N N . ARG B 1 101 ? -2.218 52.257 21.499 1.00 17.19 100 ARG B N 1
ATOM 1684 C CA . ARG B 1 101 ? -1.279 51.234 21.943 1.00 14.31 100 ARG B CA 1
ATOM 1685 C C . ARG B 1 101 ? -1.631 50.832 23.375 1.00 13.13 100 ARG B C 1
ATOM 1686 O O . ARG B 1 101 ? -2.053 51.662 24.167 1.00 14.99 100 ARG B O 1
ATOM 1694 N N . PHE B 1 102 ? -1.467 49.564 23.715 1.00 12.38 101 PHE B N 1
ATOM 1695 C CA . PHE B 1 102 ? -1.645 49.132 25.083 1.00 12.11 101 PHE B CA 1
ATOM 1696 C C . PHE B 1 102 ? -0.778 47.934 25.429 1.00 11.73 101 PHE B C 1
ATOM 1697 O O . PHE B 1 102 ? -0.264 47.251 24.536 1.00 10.74 101 PHE B O 1
ATOM 1705 N N . LYS B 1 103 ? -0.597 47.709 26.723 1.00 10.35 102 LYS B N 1
ATOM 1706 C CA . LYS B 1 103 ? 0.161 46.558 27.225 1.00 11.45 102 LYS B CA 1
ATOM 1707 C C . LYS B 1 103 ? -0.669 45.893 28.311 1.00 13.00 102 LYS B C 1
ATOM 1708 O O . LYS B 1 103 ? -1.351 46.571 29.084 1.00 13.27 102 LYS B O 1
ATOM 1722 N N . LEU B 1 105 ? -0.914 42.151 31.026 1.00 10.47 104 LEU B N 1
ATOM 1723 C CA . LEU B 1 105 ? -0.542 40.854 31.568 1.00 9.32 104 LEU B CA 1
ATOM 1724 C C . LEU B 1 105 ? -1.748 39.942 31.442 1.00 10.75 104 LEU B C 1
ATOM 1725 O O . LEU B 1 105 ? -2.846 40.319 31.850 1.00 11.75 104 LEU B O 1
ATOM 1730 N N . GLN B 1 106 ? -1.510 38.769 30.885 1.00 10.74 105 GLN B N 1
ATOM 1731 C CA . GLN B 1 106 ? -2.485 37.703 30.814 1.00 10.34 105 GLN B CA 1
ATOM 1732 C C . GLN B 1 106 ? -2.037 36.511 31.639 1.00 13.15 105 GLN B C 1
ATOM 1733 O O . GLN B 1 106 ? -0.898 36.049 31.532 1.00 11.94 105 GLN B O 1
ATOM 1739 N N . ILE B 1 107 ? -2.933 36.027 32.486 1.00 9.32 106 ILE B N 1
ATOM 1740 C CA . ILE B 1 107 ? -2.721 34.729 33.162 1.00 8.94 106 ILE B CA 1
ATOM 1741 C C . ILE B 1 107 ? -3.843 33.782 32.870 1.00 12.08 106 ILE B C 1
ATOM 1742 O O . ILE B 1 107 ? -4.988 34.084 33.137 1.00 10.27 106 ILE B O 1
ATOM 1747 N N . THR B 1 108 ? -3.493 32.637 32.279 1.00 7.79 107 THR B N 1
ATOM 1748 C CA . THR B 1 108 ? -4.507 31.635 31.906 1.00 11.62 107 THR B CA 1
ATOM 1749 C C . THR B 1 108 ? -4.104 30.348 32.597 1.00 13.34 107 THR B C 1
ATOM 1750 O O . THR B 1 108 ? -2.971 29.866 32.451 1.00 14.26 107 THR B O 1
ATOM 1754 N N A LEU B 1 109 ? -5.047 29.677 33.252 0.50 12.67 108 LEU B N 1
ATOM 1755 N N B LEU B 1 109 ? -5.016 29.883 33.457 0.50 11.50 108 LEU B N 1
ATOM 1756 C CA A LEU B 1 109 ? -4.790 28.302 33.688 0.50 13.93 108 LEU B CA 1
ATOM 1757 C CA B LEU B 1 109 ? -4.832 28.694 34.261 0.50 12.57 108 LEU B CA 1
ATOM 1758 C C A LEU B 1 109 ? -5.003 27.271 32.547 0.50 15.58 108 LEU B C 1
ATOM 1759 C C B LEU B 1 109 ? -5.561 27.524 33.626 0.50 12.84 108 LEU B C 1
ATOM 1760 O O A LEU B 1 109 ? -5.828 27.438 31.650 0.50 15.34 108 LEU B O 1
ATOM 1761 O O B LEU B 1 109 ? -6.779 27.428 33.727 0.50 10.45 108 LEU B O 1
ATOM 1770 N N A ILE B 1 110 ? -4.235 26.207 32.545 0.50 20.09 109 ILE B N 1
ATOM 1771 N N B ILE B 1 110 ? -4.814 26.648 32.968 0.50 15.27 109 ILE B N 1
ATOM 1772 C CA A ILE B 1 110 ? -4.739 25.032 31.845 0.50 23.33 109 ILE B CA 1
ATOM 1773 C CA B ILE B 1 110 ? -5.343 25.344 32.534 0.50 20.01 109 ILE B CA 1
ATOM 1774 C C A ILE B 1 110 ? -4.676 23.879 32.834 0.50 25.63 109 ILE B C 1
ATOM 1775 C C B ILE B 1 110 ? -5.593 24.548 33.843 0.50 21.78 109 ILE B C 1
ATOM 1776 O O A ILE B 1 110 ? -3.594 23.459 33.235 0.50 24.37 109 ILE B O 1
ATOM 1777 O O B ILE B 1 110 ? -4.627 24.290 34.568 0.50 23.41 109 ILE B O 1
ATOM 1786 N N A ASP B 1 111 ? -5.847 23.389 33.232 0.50 28.89 110 ASP B N 1
ATOM 1787 N N B ASP B 1 111 ? -6.813 24.097 34.161 0.50 24.29 110 ASP B N 1
ATOM 1788 C CA A ASP B 1 111 ? -7.120 23.749 32.591 0.50 29.70 110 ASP B CA 1
ATOM 1789 C CA B ASP B 1 111 ? -7.782 23.480 33.234 0.50 26.38 110 ASP B CA 1
ATOM 1790 C C A ASP B 1 111 ? -8.039 24.542 33.515 0.50 29.85 110 ASP B C 1
ATOM 1791 C C B ASP B 1 111 ? 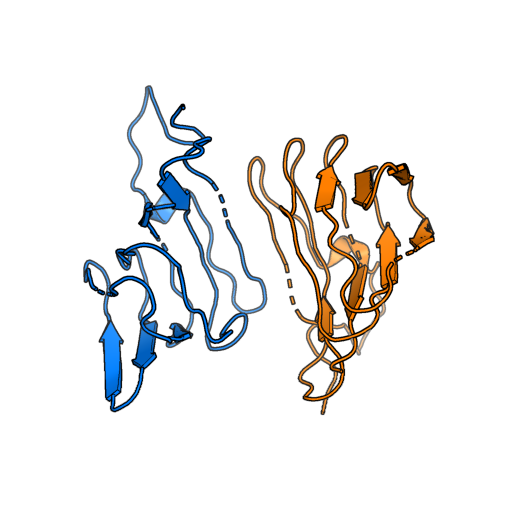-9.161 23.319 33.881 0.50 26.05 110 ASP B C 1
ATOM 1792 O O A ASP B 1 111 ? -9.159 24.096 33.813 0.50 31.40 110 ASP B O 1
ATOM 1793 O O B ASP B 1 111 ? -9.312 22.697 34.949 0.50 26.47 110 ASP B O 1
#

InterPro domains:
  IPR000595 Cyclic nucleotide-binding domain [PS50042] (44-113)
  IPR011051 RmlC-like cupin domain superfamily [SSF51182] (6-106)
  IPR014710 RmlC-like jelly roll fold [G3DSA:2.60.120.10] (1-113)

B-factor: mean 20.03, std 9.98, range [2.0, 69.28]

CATH classification: 2.60.120.10